Protein AF-A0A1V1PEB0-F1 (afdb_monomer)

Nearest PDB structures (foldseek):
  6r0q-assembly4_D  TM=9.823E-01  e=4.236E-10  Magnetospirillum gryphiswaldense MSR-1
  6r12-assembly2_B  TM=9.703E-01  e=3.415E-10  Magnetospirillum gryphiswaldense MSR-1
  4v32-assembly2_B  TM=9.716E-01  e=4.470E-10  Magnetospirillum gryphiswaldense MSR-1
  6r0v-assembly3_C  TM=9.267E-01  e=4.470E-10  Magnetospirillum gryphiswaldense MSR-1
  7u8f-assembly1_A  TM=9.330E-01  e=4.526E-09  Homo sapiens

InterPro domains:
  IPR034750 CULT domain [PS51788] (75-176)
  IPR034750 CULT domain [cd15777] (78-172)

Radius of gyration: 31.12 Å; Cα contacts (8 Å, |Δi|>4): 232; chains: 1; bounding box: 79×39×71 Å

Foldseek 3Di:
DDDDDDDDPPPVVVVVVVVVVVVVVVVVVVVVVVPPDDPDPPVVVVVVVVVVVVVVVVVVVVVVVVVVVVVPPQFQFKAFPVPRHGFDGPVQFDDAPRDQWDWDAAPVGDIFIWGKGQDTPQWDWDDDFDPVRDPHPQWTWTFTAGNPPRHTFFIWTDHDPGIITTGGPVRIDSPD

Organism: NCBI:txid890399

Mean predicted aligned error: 14.71 Å

Sequence (176 aa):
MSRNKDCVPGFQSILVTLFIFLIKIITMVTVVTQNSFLGLDWETLIKAFQHFQEKSFKEIKARLDRLTQKKERIDPTLYCRFCSNGITSTDNAIQINGSVEHQCTNPQGNTFDISCFSIAKGCVQTGTPTFEHTWFDGYTWRFALCARCHTHIGWFYQRDHHNFYGLIRNALTDIS

Secondary structure (DSSP, 8-state):
--------TTHHHHHHHHHHHHHHHHHHHHHHHT-TTS---HHHHHHHHHHHHHHHHHHHHHHHHHHHHHH-----EEEETTT--EEEEGGGB--BTTBSEEEEE-TTS-EEEEEEES--TTEEEEEEEE-TT-SSTT-EEEEEEETTT--EEEEEEEETTEEEEEEEGGGEES--

pLDDT: mean 83.43, std 18.59, range [39.78, 98.88]

Solvent-accessible surface area (backbone atoms only — not comparable to full-atom values): 10074 Å² total; per-residue (Å²): 136,90,85,79,90,82,78,81,93,62,66,68,63,56,53,52,51,50,47,53,50,49,48,51,50,50,54,49,52,54,56,57,75,75,48,96,77,64,97,64,60,64,66,60,54,50,51,51,50,52,51,51,52,51,52,54,48,52,54,53,49,57,50,50,54,51,55,50,57,68,68,64,65,72,70,52,47,30,12,32,60,88,74,48,44,63,27,36,39,65,86,32,53,38,67,58,98,88,32,42,65,46,80,48,67,47,98,87,68,54,72,42,53,30,39,29,22,63,53,50,84,27,47,39,77,46,82,71,74,36,59,79,87,50,90,51,89,83,27,28,34,25,45,20,19,33,63,82,78,60,48,79,35,35,31,36,34,41,41,96,97,46,61,35,32,41,30,34,52,87,42,42,30,75,67,111

Structure (mmCIF, N/CA/C/O backbone):
data_AF-A0A1V1PEB0-F1
#
_entry.id   AF-A0A1V1PEB0-F1
#
loop_
_atom_site.group_PDB
_atom_site.id
_atom_site.type_symbol
_atom_site.label_atom_id
_atom_site.label_alt_id
_atom_site.label_comp_id
_atom_site.label_asym_id
_atom_site.label_entity_id
_atom_site.label_seq_id
_atom_site.pdbx_PDB_ins_code
_atom_site.Cartn_x
_atom_site.Cartn_y
_atom_site.Cartn_z
_atom_site.occupancy
_atom_site.B_iso_or_equiv
_atom_site.auth_seq_id
_atom_site.auth_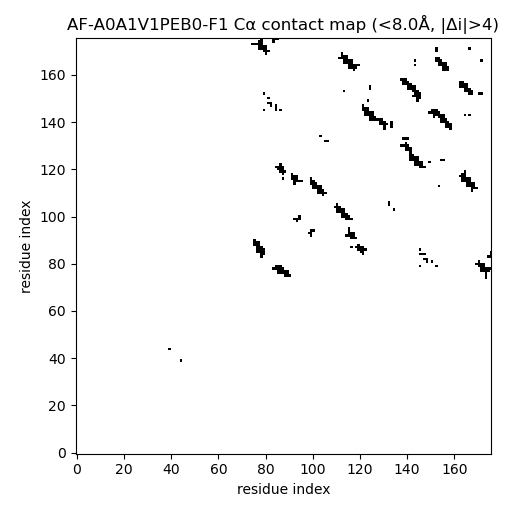comp_id
_atom_site.auth_asym_id
_atom_site.auth_atom_id
_atom_site.pdbx_PDB_model_num
ATOM 1 N N . MET A 1 1 ? 43.642 -5.043 16.914 1.00 40.22 1 MET A N 1
ATOM 2 C CA . MET A 1 1 ? 43.838 -5.779 15.647 1.00 40.22 1 MET A CA 1
ATOM 3 C C . MET A 1 1 ? 43.478 -4.835 14.510 1.00 40.22 1 MET A C 1
ATOM 5 O O . MET A 1 1 ? 42.303 -4.571 14.304 1.00 40.22 1 MET A O 1
ATOM 9 N N . SER A 1 2 ? 44.481 -4.213 13.887 1.00 46.25 2 SER A N 1
ATOM 10 C CA . SER A 1 2 ? 44.295 -3.299 12.755 1.00 46.25 2 SER A CA 1
ATOM 11 C C . SER A 1 2 ? 44.053 -4.084 11.465 1.00 46.25 2 SER A C 1
ATOM 13 O O . SER A 1 2 ? 44.610 -5.164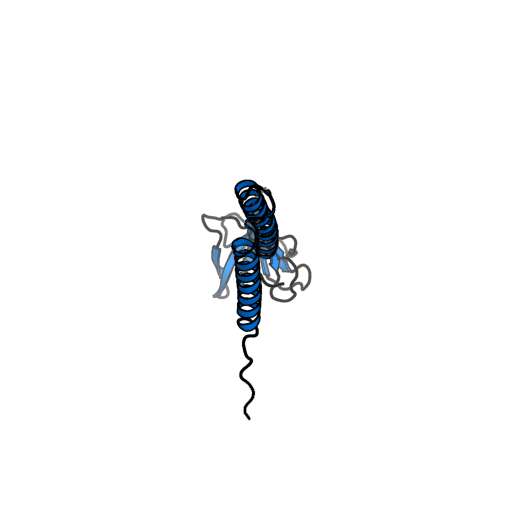 11.298 1.00 46.25 2 SER A O 1
ATOM 15 N N . ARG A 1 3 ? 43.215 -3.537 10.580 1.00 44.50 3 ARG A N 1
ATOM 16 C CA . ARG A 1 3 ? 43.093 -3.778 9.126 1.00 44.50 3 ARG A CA 1
ATOM 17 C C . ARG A 1 3 ? 41.956 -2.864 8.644 1.00 44.50 3 ARG A C 1
ATOM 19 O O . ARG A 1 3 ? 40.966 -2.754 9.347 1.00 44.50 3 ARG A O 1
ATOM 26 N N . ASN A 1 4 ? 41.973 -2.197 7.504 1.00 39.78 4 ASN A N 1
ATOM 27 C CA . ASN A 1 4 ? 43.010 -1.804 6.562 1.00 39.78 4 ASN A CA 1
ATOM 28 C C . ASN A 1 4 ? 42.391 -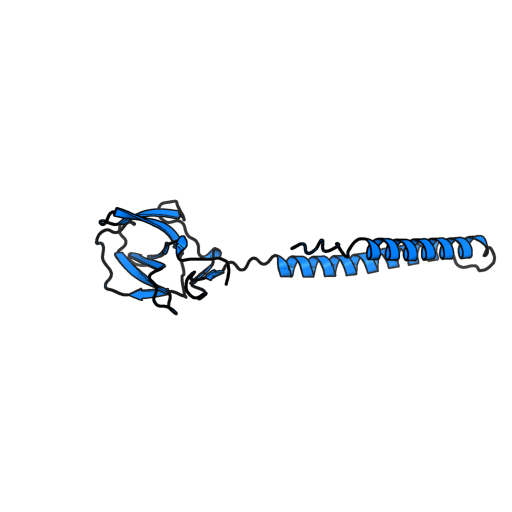0.617 5.790 1.00 39.78 4 ASN A C 1
ATOM 30 O O . ASN A 1 4 ? 41.175 -0.581 5.607 1.00 39.78 4 ASN A O 1
ATOM 34 N N . LYS A 1 5 ? 43.189 0.381 5.404 1.00 51.12 5 LYS A N 1
ATOM 35 C CA . LYS A 1 5 ? 42.731 1.493 4.558 1.00 51.12 5 LYS A CA 1
ATOM 36 C C . LYS A 1 5 ? 42.724 0.997 3.115 1.00 51.12 5 LYS A C 1
ATOM 38 O O . LYS A 1 5 ? 43.796 0.871 2.528 1.00 51.12 5 LYS A O 1
ATOM 43 N N . ASP A 1 6 ? 41.551 0.743 2.551 1.00 47.44 6 ASP A N 1
ATOM 44 C CA . ASP A 1 6 ? 41.451 0.439 1.128 1.00 47.44 6 ASP A CA 1
ATOM 45 C C . ASP A 1 6 ? 41.472 1.736 0.313 1.00 47.44 6 ASP A C 1
ATOM 47 O O . ASP A 1 6 ? 40.622 2.620 0.431 1.00 47.44 6 ASP A O 1
ATOM 51 N N . CYS A 1 7 ? 42.546 1.847 -0.468 1.00 41.34 7 CYS A N 1
ATOM 52 C CA . CYS A 1 7 ? 42.830 2.891 -1.436 1.00 41.34 7 CYS A CA 1
ATOM 53 C C . CYS A 1 7 ? 41.776 2.933 -2.545 1.00 41.34 7 CYS A C 1
ATOM 55 O O . CYS A 1 7 ? 41.420 1.911 -3.122 1.00 41.34 7 CYS A O 1
ATOM 57 N N . VAL A 1 8 ? 41.369 4.146 -2.910 1.00 44.78 8 VAL A N 1
ATOM 58 C CA . VAL A 1 8 ? 40.546 4.447 -4.085 1.00 44.78 8 VAL A CA 1
ATOM 59 C C . VAL A 1 8 ? 41.349 4.155 -5.367 1.00 44.78 8 VAL A C 1
ATOM 61 O O . VAL A 1 8 ? 42.306 4.884 -5.646 1.00 44.78 8 VAL A O 1
ATOM 64 N N . PRO A 1 9 ? 40.983 3.169 -6.211 1.00 45.94 9 PRO A N 1
ATOM 65 C CA . PRO A 1 9 ? 41.656 2.925 -7.480 1.00 45.94 9 PRO A CA 1
ATOM 66 C C . PRO A 1 9 ? 40.946 3.735 -8.573 1.00 45.94 9 PRO A C 1
ATOM 68 O O . PRO A 1 9 ? 40.248 3.193 -9.422 1.00 45.94 9 PRO A O 1
ATOM 71 N N . GLY A 1 10 ? 41.046 5.064 -8.507 1.00 49.75 10 GLY A N 1
ATOM 72 C CA . GLY A 1 10 ? 40.343 5.960 -9.442 1.00 49.75 10 GLY A CA 1
ATOM 73 C C . GLY A 1 10 ? 41.215 7.052 -10.052 1.00 49.75 10 GLY A C 1
ATOM 74 O O . GLY A 1 10 ? 40.993 7.464 -11.187 1.00 49.75 10 GLY A O 1
ATOM 75 N N . PHE A 1 11 ? 42.253 7.492 -9.340 1.00 47.03 11 PHE A N 1
ATOM 76 C CA . PHE A 1 11 ? 43.043 8.652 -9.760 1.00 47.03 11 PHE A CA 1
ATOM 77 C C . PHE A 1 11 ? 44.169 8.326 -10.752 1.00 47.03 11 PHE A C 1
ATOM 79 O O . PHE A 1 11 ? 44.508 9.167 -11.583 1.00 47.03 11 PHE A O 1
ATOM 86 N N . GLN A 1 12 ? 44.713 7.104 -10.742 1.00 49.62 12 GLN A N 1
ATOM 87 C CA . GLN A 1 12 ? 45.799 6.741 -11.665 1.00 49.62 12 GLN A CA 1
ATOM 88 C C . GLN A 1 12 ? 45.332 6.561 -13.122 1.00 49.62 12 GLN A C 1
ATOM 90 O O . GLN A 1 12 ? 46.071 6.897 -14.041 1.00 49.62 12 GLN A O 1
ATOM 95 N N . SER A 1 13 ? 44.091 6.122 -13.361 1.00 52.84 13 SER A N 1
ATOM 96 C CA . SER A 1 13 ? 43.564 5.884 -14.721 1.00 52.84 13 SER A CA 1
ATOM 97 C C . SER A 1 13 ? 43.319 7.180 -15.512 1.00 52.84 13 SER A C 1
ATOM 99 O O . SER A 1 13 ? 43.619 7.271 -16.706 1.00 52.84 13 SER A O 1
ATOM 101 N N . ILE A 1 14 ? 42.840 8.226 -14.833 1.00 54.53 14 ILE A N 1
ATOM 102 C CA . ILE A 1 14 ? 42.567 9.532 -15.451 1.00 54.53 14 ILE A CA 1
ATOM 103 C C . ILE A 1 14 ? 43.879 10.230 -15.820 1.00 54.53 14 ILE A C 1
ATOM 105 O O . ILE A 1 14 ? 44.003 10.751 -16.925 1.00 54.53 14 ILE A O 1
ATOM 109 N N . LEU A 1 15 ? 44.886 10.174 -14.942 1.00 56.19 15 LEU A N 1
ATOM 110 C CA . LEU A 1 15 ? 46.210 10.741 -15.208 1.00 56.19 15 LEU A CA 1
ATOM 111 C C . LEU A 1 15 ? 46.912 10.043 -16.379 1.00 56.19 15 LEU A C 1
ATOM 113 O O . LEU A 1 15 ? 47.489 10.722 -17.220 1.00 56.19 15 LEU A O 1
ATOM 117 N N . VAL A 1 16 ? 46.801 8.715 -16.496 1.00 58.88 16 VAL A N 1
ATOM 118 C CA . VAL A 1 16 ? 47.351 7.961 -17.638 1.00 58.88 16 VAL A CA 1
ATOM 119 C C . VAL A 1 16 ? 46.618 8.306 -18.939 1.00 58.88 16 VAL A C 1
ATOM 121 O O . VAL A 1 16 ? 47.255 8.485 -19.975 1.00 58.88 16 VAL A O 1
ATOM 124 N N . THR A 1 17 ? 45.296 8.479 -18.897 1.00 63.47 17 THR A N 1
ATOM 125 C CA . THR A 1 17 ? 44.502 8.848 -20.082 1.00 63.47 17 THR A CA 1
ATOM 126 C C . THR A 1 17 ? 44.807 10.274 -20.546 1.00 63.47 17 THR A C 1
ATOM 128 O O . THR A 1 17 ? 45.022 10.499 -21.737 1.00 63.47 17 THR A O 1
ATOM 131 N N . LEU A 1 18 ? 44.901 11.230 -19.616 1.00 63.03 18 LEU A N 1
ATOM 132 C CA . LEU A 1 18 ? 45.292 12.612 -19.905 1.00 63.03 18 LEU A CA 1
ATOM 133 C C . LEU A 1 18 ? 46.739 12.700 -20.395 1.00 63.03 18 LEU A C 1
ATOM 135 O O . LEU A 1 18 ? 47.007 13.468 -21.310 1.00 63.03 18 LEU A O 1
ATOM 139 N N . PHE A 1 19 ? 47.647 11.879 -19.860 1.00 68.81 19 PHE A N 1
ATOM 140 C CA . PHE A 1 19 ? 49.040 11.797 -20.304 1.00 68.81 19 PHE A CA 1
ATOM 141 C C . PHE A 1 19 ? 49.165 11.230 -21.723 1.00 68.81 19 PHE A C 1
ATOM 143 O O . PHE A 1 19 ? 49.868 11.801 -22.549 1.00 68.81 19 PHE A O 1
ATOM 150 N N . ILE A 1 20 ? 48.423 10.169 -22.058 1.00 65.94 20 ILE A N 1
ATOM 151 C CA . ILE A 1 20 ? 48.371 9.625 -23.425 1.00 65.94 20 ILE A CA 1
ATOM 152 C C . ILE A 1 20 ? 47.739 10.638 -24.393 1.00 65.94 20 ILE A C 1
ATOM 154 O O . ILE A 1 20 ? 48.175 10.748 -25.539 1.00 65.94 20 ILE A O 1
ATOM 158 N N . PHE A 1 21 ? 46.738 11.402 -23.949 1.00 68.38 21 PHE A N 1
ATOM 159 C CA . PHE A 1 21 ? 46.114 12.455 -24.751 1.00 68.38 21 PHE A CA 1
ATOM 160 C C . PHE A 1 21 ? 47.062 13.645 -24.972 1.00 68.38 21 PHE A C 1
ATOM 162 O O . PHE A 1 21 ? 47.188 14.114 -26.099 1.00 68.38 21 PHE A O 1
ATOM 169 N N . LEU A 1 22 ? 47.804 14.065 -23.942 1.00 66.62 22 LEU A N 1
ATOM 170 C CA . LEU A 1 22 ? 48.859 15.079 -24.034 1.00 66.62 22 LEU A CA 1
ATOM 171 C C . LEU A 1 22 ? 50.009 14.625 -24.932 1.00 66.62 22 LEU A C 1
ATOM 173 O O . LEU A 1 22 ? 50.448 15.408 -25.764 1.00 66.62 22 LEU A O 1
ATOM 177 N N . ILE A 1 23 ? 50.451 13.367 -24.834 1.00 67.44 23 ILE A N 1
ATOM 178 C CA . ILE A 1 23 ? 51.454 12.802 -25.746 1.00 67.44 23 ILE A CA 1
ATOM 179 C C . ILE A 1 23 ? 50.921 12.822 -27.173 1.00 67.44 23 ILE A C 1
ATOM 181 O O . ILE A 1 23 ? 51.618 13.306 -28.050 1.00 67.44 23 ILE A O 1
ATOM 185 N N . LYS A 1 24 ? 49.678 12.391 -27.419 1.00 66.75 24 LYS A N 1
ATOM 186 C CA . LYS A 1 24 ? 49.081 12.456 -28.761 1.00 66.75 24 LYS A CA 1
ATOM 187 C C . LYS A 1 24 ? 48.981 13.887 -29.290 1.00 66.75 24 LYS A C 1
ATOM 189 O O . LYS A 1 24 ? 49.264 14.088 -30.463 1.00 66.75 24 LYS A O 1
ATOM 194 N N . ILE A 1 25 ? 48.649 14.871 -28.451 1.00 68.56 25 ILE A N 1
ATOM 195 C CA . ILE A 1 25 ? 48.653 16.295 -28.826 1.00 68.56 25 ILE A CA 1
ATOM 196 C C . ILE A 1 25 ? 50.078 16.765 -29.138 1.00 68.56 25 ILE A C 1
ATOM 198 O O . ILE A 1 25 ? 50.290 17.384 -30.173 1.00 68.56 25 ILE A O 1
ATOM 202 N N . ILE A 1 26 ? 51.064 16.432 -28.302 1.00 66.25 26 ILE A N 1
ATOM 203 C CA . ILE A 1 26 ? 52.469 16.816 -28.495 1.00 66.25 26 ILE A CA 1
ATOM 204 C C . ILE A 1 26 ? 53.043 16.165 -29.757 1.00 66.25 26 ILE A C 1
ATOM 206 O O . ILE A 1 26 ? 53.676 16.859 -30.540 1.00 66.25 26 ILE A O 1
ATOM 210 N N . THR A 1 27 ? 52.789 14.873 -29.997 1.00 61.03 27 THR A N 1
ATOM 211 C CA . THR A 1 27 ? 53.213 14.163 -31.215 1.00 61.03 27 THR A CA 1
ATOM 212 C C . THR A 1 27 ? 52.522 14.727 -32.455 1.00 61.03 27 THR A C 1
ATOM 214 O O . THR A 1 27 ? 53.139 14.834 -33.508 1.00 61.03 27 THR A O 1
ATOM 217 N N . MET A 1 28 ? 51.257 15.140 -32.342 1.00 61.09 28 MET A N 1
ATOM 218 C CA . MET A 1 28 ? 50.560 15.810 -33.436 1.00 61.09 28 MET A CA 1
ATOM 219 C C . MET A 1 28 ? 51.193 17.180 -33.721 1.00 61.09 28 MET A C 1
ATOM 221 O O . MET A 1 28 ? 51.493 17.471 -34.872 1.00 61.09 28 MET A O 1
ATOM 225 N N . VAL A 1 29 ? 51.491 17.974 -32.685 1.00 61.19 29 VAL A N 1
ATOM 226 C CA . VAL A 1 29 ? 52.133 19.298 -32.787 1.00 61.19 29 VAL A CA 1
ATOM 227 C C . VAL A 1 29 ? 53.583 19.218 -33.290 1.00 61.19 29 VAL A C 1
ATOM 229 O O . VAL A 1 29 ? 54.013 20.101 -34.025 1.00 61.19 29 VAL A O 1
ATOM 232 N N . THR A 1 30 ? 54.347 18.170 -32.972 1.00 54.78 30 THR A N 1
ATOM 233 C CA . THR A 1 30 ? 55.706 17.995 -33.520 1.00 54.78 30 THR A CA 1
ATOM 234 C C . THR A 1 30 ? 55.707 17.517 -34.971 1.00 54.78 30 THR A C 1
ATOM 236 O O . THR A 1 30 ? 56.556 17.947 -35.747 1.00 54.78 30 THR A O 1
ATOM 239 N N . VAL A 1 31 ? 54.728 16.704 -35.381 1.00 56.28 31 VAL A N 1
ATOM 240 C CA . VAL A 1 31 ? 54.518 16.357 -36.801 1.00 56.28 31 VAL A CA 1
ATOM 241 C C . VAL A 1 31 ? 54.054 17.581 -37.609 1.00 56.28 31 VAL A C 1
ATOM 243 O O . VAL A 1 31 ? 54.424 17.727 -38.771 1.00 56.28 31 VAL A O 1
ATOM 246 N N . VAL A 1 32 ? 53.304 18.495 -36.985 1.00 54.56 32 VAL A N 1
ATOM 247 C CA . VAL A 1 32 ? 52.850 19.780 -37.550 1.00 54.56 32 VAL A CA 1
ATOM 248 C C . VAL A 1 32 ? 54.018 20.735 -37.842 1.00 54.56 32 VAL A C 1
ATOM 250 O O . VAL A 1 32 ? 54.051 21.351 -38.903 1.00 54.56 32 VAL A O 1
ATOM 253 N N . THR A 1 33 ? 54.990 20.868 -36.934 1.00 52.59 33 THR A N 1
ATOM 254 C CA . THR A 1 33 ? 56.061 21.877 -37.060 1.00 52.59 33 THR A CA 1
ATOM 255 C C . THR A 1 33 ? 57.204 21.478 -37.995 1.00 52.59 33 THR A C 1
ATOM 257 O O . THR A 1 33 ? 57.931 22.355 -38.456 1.00 52.59 33 THR A O 1
ATOM 260 N N . GLN A 1 34 ? 57.360 20.190 -38.317 1.00 56.56 34 GLN A N 1
ATOM 261 C CA . GLN A 1 34 ? 58.398 19.702 -39.238 1.00 56.56 34 GLN A CA 1
ATOM 262 C C . GLN A 1 34 ? 57.941 19.561 -40.695 1.00 56.56 34 GLN A C 1
ATOM 264 O O . GLN A 1 34 ? 58.768 19.282 -41.559 1.00 56.56 34 GLN A O 1
ATOM 269 N N . ASN A 1 35 ? 56.653 19.751 -40.990 1.00 51.34 35 ASN A N 1
ATOM 270 C CA . ASN A 1 35 ? 56.089 19.380 -42.283 1.00 51.34 35 ASN A CA 1
ATOM 271 C C . ASN A 1 35 ? 55.480 20.580 -43.019 1.00 51.34 35 ASN A C 1
ATOM 273 O O . ASN A 1 35 ? 54.294 20.613 -43.327 1.00 51.34 35 ASN A O 1
ATOM 277 N N . SER A 1 36 ? 56.322 21.540 -43.399 1.00 51.72 36 SER A N 1
ATOM 278 C CA . SER A 1 36 ? 56.030 22.477 -44.493 1.00 51.72 36 SER A CA 1
ATOM 279 C C . SER A 1 36 ? 56.102 21.806 -45.883 1.00 51.72 36 SER A C 1
ATOM 281 O O . SER A 1 36 ? 56.370 22.480 -46.874 1.00 51.72 36 SER A O 1
ATOM 283 N N . PHE A 1 37 ? 55.888 20.482 -45.985 1.00 51.97 37 PHE A N 1
ATOM 284 C CA . PHE A 1 37 ? 56.221 19.708 -47.189 1.00 51.97 37 PHE A CA 1
ATOM 285 C C . PHE A 1 37 ? 55.137 18.769 -47.744 1.00 51.97 37 PHE A C 1
ATOM 287 O O . PHE A 1 37 ? 55.350 18.165 -48.789 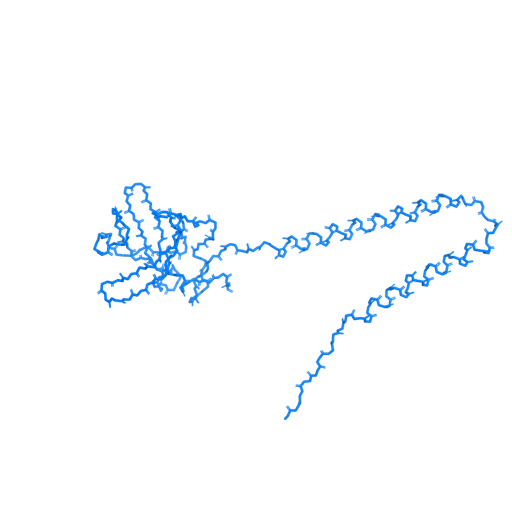1.00 51.97 37 PHE A O 1
ATOM 294 N N . LEU A 1 38 ? 53.947 18.649 -47.154 1.00 54.56 38 LEU A N 1
ATOM 295 C CA . LEU A 1 38 ? 52.879 17.847 -47.767 1.00 54.56 38 LEU A CA 1
ATOM 296 C C . LEU A 1 38 ? 51.589 18.656 -47.774 1.00 54.56 38 LEU A C 1
ATOM 298 O O . LEU A 1 38 ? 51.057 18.964 -46.715 1.00 54.56 38 LEU A O 1
ATOM 302 N N . GLY A 1 39 ? 51.128 19.021 -48.974 1.00 54.84 39 GLY A N 1
ATOM 303 C CA . GLY A 1 39 ? 49.930 19.822 -49.249 1.00 54.84 39 GLY A CA 1
ATOM 304 C C . GLY A 1 39 ? 48.621 19.150 -48.833 1.00 54.84 39 GLY A C 1
ATOM 305 O O . GLY A 1 39 ? 47.749 18.907 -49.661 1.00 54.84 39 GLY A O 1
ATOM 306 N N . LEU A 1 40 ? 48.484 18.846 -47.549 1.00 59.25 40 LEU A N 1
ATOM 307 C CA . LEU A 1 40 ? 47.222 18.546 -46.903 1.00 59.25 40 LEU A CA 1
ATOM 308 C C . LEU A 1 40 ? 46.734 19.837 -46.255 1.00 59.25 40 LEU A C 1
ATOM 310 O O . LEU A 1 40 ? 47.402 20.409 -45.395 1.00 59.25 40 LEU A O 1
ATOM 314 N N . ASP A 1 41 ? 45.578 20.301 -46.718 1.00 70.19 41 ASP A N 1
ATOM 315 C CA . ASP A 1 41 ? 44.915 21.492 -46.208 1.00 70.19 41 ASP A CA 1
ATOM 316 C C . ASP A 1 41 ? 44.689 21.375 -44.691 1.00 70.19 41 ASP A C 1
ATOM 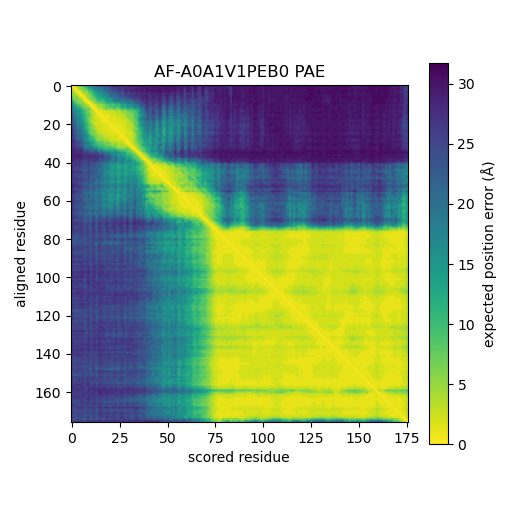318 O O . ASP A 1 41 ? 43.955 20.510 -44.199 1.00 70.19 41 ASP A O 1
ATOM 322 N N . TRP A 1 42 ? 45.355 22.257 -43.947 1.00 57.25 42 TRP A N 1
ATOM 323 C CA . TRP A 1 42 ? 45.338 22.287 -42.488 1.00 57.25 42 TRP A CA 1
ATOM 324 C C . TRP A 1 42 ? 43.932 22.512 -41.935 1.00 57.25 42 TRP A C 1
ATOM 326 O O . TRP A 1 42 ? 43.596 21.990 -40.870 1.00 57.25 42 TRP A O 1
ATOM 336 N N . GLU A 1 43 ? 43.083 23.237 -42.671 1.00 68.69 43 GLU A N 1
ATOM 337 C CA . GLU A 1 43 ? 41.685 23.406 -42.295 1.00 68.69 43 GLU A CA 1
ATOM 338 C C . GLU A 1 43 ? 40.919 22.090 -42.370 1.00 68.69 43 GLU A C 1
ATOM 340 O O . GLU A 1 43 ? 40.128 21.783 -41.478 1.00 68.69 43 GLU A O 1
ATOM 345 N N . THR A 1 44 ? 41.158 21.292 -43.409 1.00 69.38 44 THR A N 1
ATOM 346 C CA . THR A 1 44 ? 40.535 19.977 -43.575 1.00 69.38 44 THR A CA 1
ATOM 347 C C . THR A 1 44 ? 40.959 19.018 -42.459 1.00 69.38 44 THR A C 1
ATOM 349 O O . THR A 1 44 ? 40.118 18.297 -41.919 1.00 69.38 44 THR A O 1
ATOM 352 N N . LEU A 1 45 ? 42.228 19.049 -42.039 1.00 67.19 45 LEU A N 1
ATOM 353 C CA . LEU A 1 45 ? 42.718 18.235 -40.920 1.00 67.19 45 LEU A CA 1
ATOM 354 C C . LEU A 1 45 ? 42.145 18.678 -39.565 1.00 67.19 45 LEU A C 1
ATOM 356 O O . LEU A 1 45 ? 41.753 17.827 -38.763 1.00 67.19 45 LEU A O 1
ATOM 360 N N . ILE A 1 46 ? 42.027 19.988 -39.321 1.00 71.62 46 ILE A N 1
ATOM 361 C CA . ILE A 1 46 ? 41.376 20.524 -38.115 1.00 71.62 46 ILE A CA 1
ATOM 362 C C . ILE A 1 46 ? 39.889 20.150 -38.096 1.00 71.62 46 ILE A C 1
ATOM 364 O O . ILE A 1 46 ? 39.409 19.642 -37.084 1.00 71.62 46 ILE A O 1
ATOM 368 N N . LYS A 1 47 ? 39.173 20.322 -39.215 1.00 74.25 47 LYS A N 1
ATOM 369 C CA . LYS A 1 47 ? 37.749 19.964 -39.343 1.00 74.25 47 LYS A CA 1
ATOM 370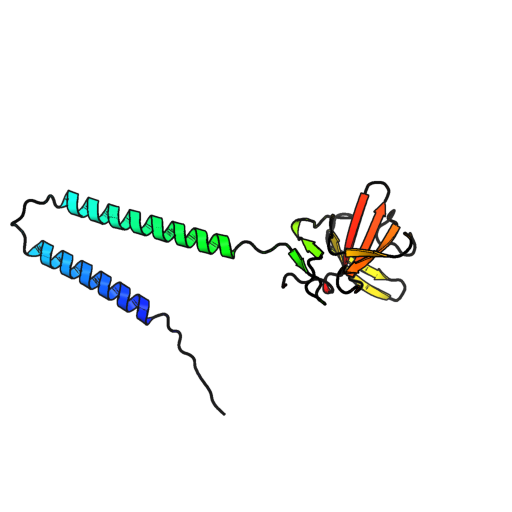 C C . LYS A 1 47 ? 37.529 18.466 -39.133 1.00 74.25 47 LYS A C 1
ATOM 372 O O . LYS A 1 47 ? 36.614 18.081 -38.410 1.00 74.25 47 LYS A O 1
ATOM 377 N N . ALA A 1 48 ? 38.385 17.612 -39.698 1.00 70.19 48 ALA A N 1
ATOM 378 C CA . ALA A 1 48 ? 38.303 16.164 -39.515 1.00 70.19 48 ALA A CA 1
ATOM 379 C C . ALA A 1 48 ? 38.558 15.749 -38.056 1.00 70.19 48 ALA A C 1
ATOM 381 O O . ALA A 1 48 ? 37.843 14.900 -37.523 1.00 70.19 48 ALA A O 1
ATOM 382 N N . PHE A 1 49 ? 39.532 16.374 -37.387 1.00 70.25 49 PHE A N 1
ATOM 383 C CA . PHE A 1 49 ? 39.815 16.114 -35.977 1.00 70.25 49 PHE A CA 1
ATOM 384 C C . PHE A 1 49 ? 38.691 16.610 -35.054 1.00 70.25 49 PHE A C 1
ATOM 386 O O . PHE A 1 49 ? 38.265 15.869 -34.169 1.00 70.25 49 PHE A O 1
ATOM 393 N N . GLN A 1 50 ? 38.158 17.814 -35.291 1.00 73.69 50 GLN A N 1
ATOM 394 C CA . GLN A 1 50 ? 37.002 18.358 -34.566 1.00 73.69 50 GLN A CA 1
ATOM 395 C C . GLN A 1 50 ? 35.765 17.470 -34.744 1.00 73.69 50 GLN A C 1
ATOM 397 O O . GLN A 1 50 ? 35.136 17.079 -33.764 1.00 73.69 50 GLN A O 1
ATOM 402 N N . HIS A 1 51 ? 35.472 17.053 -35.977 1.00 71.31 51 HIS A N 1
ATOM 403 C CA . HIS A 1 51 ? 34.358 16.157 -36.275 1.00 71.31 51 HIS A CA 1
ATOM 404 C C . HIS A 1 51 ? 34.519 14.775 -35.617 1.00 71.31 51 HIS A C 1
ATOM 406 O O . HIS A 1 51 ? 33.558 14.210 -35.092 1.00 71.31 51 HIS A O 1
ATOM 412 N N . PHE A 1 52 ? 35.740 14.228 -35.599 1.00 70.12 52 PHE A N 1
ATOM 413 C CA . PHE A 1 52 ? 36.041 12.962 -34.928 1.00 70.12 52 PHE A CA 1
ATOM 414 C C . PHE A 1 52 ? 35.876 13.061 -33.400 1.00 70.12 52 PHE A C 1
ATOM 416 O O . PHE A 1 52 ? 35.299 12.164 -32.775 1.00 70.12 52 PHE A O 1
ATOM 423 N N . GLN A 1 53 ? 36.324 14.168 -32.796 1.00 72.00 53 GLN A N 1
ATOM 424 C CA . GLN A 1 53 ? 36.121 14.471 -31.374 1.00 72.00 53 GLN A CA 1
ATOM 425 C C . GLN A 1 53 ? 34.625 14.585 -31.038 1.00 72.00 53 GLN A C 1
ATOM 427 O O . GLN A 1 53 ? 34.153 13.939 -30.107 1.00 72.00 53 GLN A O 1
ATOM 432 N N . GLU A 1 54 ? 33.848 15.326 -31.830 1.00 73.50 54 GLU A N 1
ATOM 433 C CA . GLU A 1 54 ? 32.407 15.497 -31.608 1.00 73.50 54 GLU A CA 1
ATOM 434 C C . GLU A 1 54 ? 31.623 14.192 -31.753 1.00 73.50 54 GLU A C 1
ATOM 436 O O . GLU A 1 54 ? 30.763 13.888 -30.923 1.00 73.50 54 GLU A O 1
ATOM 441 N N . LYS A 1 55 ? 31.923 13.391 -32.782 1.00 76.88 55 LYS A N 1
ATOM 442 C CA . LYS A 1 55 ? 31.236 12.118 -33.019 1.00 76.88 55 LYS A CA 1
ATOM 443 C C . LYS A 1 55 ? 31.493 11.126 -31.885 1.00 76.88 55 LYS A C 1
ATOM 445 O O . LYS A 1 55 ? 30.544 10.571 -31.330 1.00 76.88 55 LYS A O 1
ATOM 450 N N . SER A 1 56 ? 32.759 10.956 -31.500 1.00 76.06 56 SER A N 1
ATOM 451 C CA . SER A 1 56 ? 33.136 10.065 -30.395 1.00 76.06 56 SER A CA 1
ATOM 452 C C . SER A 1 56 ? 32.557 10.538 -29.058 1.00 76.06 56 SER A C 1
ATOM 454 O O . SER A 1 56 ? 32.027 9.728 -28.296 1.00 76.06 56 SER A O 1
ATOM 456 N N . PHE A 1 57 ? 32.543 11.849 -28.797 1.00 78.06 57 PHE A N 1
ATOM 457 C CA . PHE A 1 57 ? 31.938 12.408 -27.590 1.00 78.06 57 PHE A CA 1
ATOM 458 C C . PHE A 1 57 ? 30.418 12.206 -27.551 1.00 78.06 57 PHE A C 1
ATOM 460 O O . PHE A 1 57 ? 29.867 11.816 -26.520 1.00 78.06 57 PHE A O 1
ATOM 467 N N . LYS A 1 58 ? 29.727 12.408 -28.679 1.00 88.38 58 LYS A N 1
ATOM 468 C CA . LYS A 1 58 ? 28.272 12.227 -28.787 1.00 88.38 58 LYS A CA 1
ATOM 469 C C . LYS A 1 58 ? 27.861 10.772 -28.553 1.00 88.38 58 LYS A C 1
ATOM 471 O O . LYS A 1 58 ? 26.871 10.519 -27.868 1.00 88.38 58 LYS A O 1
ATOM 476 N N . GLU A 1 59 ? 28.638 9.819 -29.062 1.00 87.19 59 GLU A N 1
ATOM 477 C CA . GLU A 1 59 ? 28.414 8.385 -28.847 1.00 87.19 59 GLU A CA 1
ATOM 478 C C . GLU A 1 59 ? 28.651 7.971 -27.386 1.00 87.19 59 GLU A C 1
ATOM 480 O O . GLU A 1 59 ? 27.826 7.257 -26.805 1.00 87.19 59 GLU A O 1
ATOM 485 N N . ILE A 1 60 ? 29.730 8.461 -26.765 1.00 85.00 60 ILE A N 1
ATOM 486 C CA . ILE A 1 60 ? 30.038 8.211 -25.348 1.00 85.00 60 ILE A CA 1
ATOM 487 C C . ILE A 1 60 ? 28.951 8.807 -24.447 1.00 85.00 60 ILE A C 1
ATOM 489 O O . ILE A 1 60 ? 28.451 8.113 -23.560 1.00 85.00 60 ILE A O 1
ATOM 493 N N . LYS A 1 61 ? 28.523 10.047 -24.711 1.00 88.62 61 LYS A N 1
ATOM 494 C CA . LYS A 1 61 ? 27.448 10.714 -23.966 1.00 88.62 61 LYS A CA 1
ATOM 495 C C . LYS A 1 61 ? 26.131 9.945 -24.070 1.00 88.62 61 LYS A C 1
ATOM 497 O O . LYS A 1 61 ? 25.550 9.596 -23.052 1.00 88.62 61 LYS A O 1
ATOM 502 N N . ALA A 1 62 ? 25.721 9.554 -25.278 1.00 90.31 62 ALA A N 1
ATOM 503 C CA . ALA A 1 62 ? 24.497 8.777 -25.481 1.00 90.31 62 ALA A CA 1
ATOM 504 C C . ALA A 1 62 ? 24.540 7.384 -24.824 1.00 90.31 62 ALA A C 1
ATOM 506 O O . ALA A 1 62 ? 23.499 6.793 -24.524 1.00 90.31 62 ALA A O 1
ATOM 507 N N . ARG A 1 63 ? 25.730 6.798 -24.648 1.00 86.50 63 ARG A N 1
ATOM 508 C CA . ARG A 1 63 ? 25.894 5.544 -23.902 1.00 86.50 63 ARG A CA 1
ATOM 509 C C . ARG A 1 63 ? 25.805 5.780 -22.397 1.00 86.50 63 ARG A C 1
ATOM 511 O O . ARG A 1 63 ? 25.168 4.980 -21.718 1.00 86.50 63 ARG A O 1
ATOM 518 N N . LEU A 1 64 ? 26.394 6.866 -21.901 1.00 86.44 64 LEU A N 1
ATOM 519 C CA . LEU A 1 64 ? 26.304 7.262 -20.500 1.00 86.44 64 LEU A CA 1
ATOM 520 C C . LEU A 1 64 ? 24.850 7.559 -20.104 1.00 86.44 64 LEU A C 1
ATOM 522 O O . LEU A 1 64 ? 24.371 6.952 -19.154 1.00 86.44 64 LEU A O 1
ATOM 526 N N . ASP A 1 65 ? 24.133 8.355 -20.904 1.00 86.88 65 ASP A N 1
ATOM 527 C CA . ASP A 1 65 ? 22.721 8.710 -20.689 1.00 86.88 65 ASP A CA 1
ATOM 528 C C . ASP A 1 65 ? 21.809 7.470 -20.636 1.00 86.88 65 ASP A C 1
ATOM 530 O O . ASP A 1 65 ? 20.875 7.386 -19.841 1.00 86.88 65 ASP A O 1
ATOM 534 N N . ARG A 1 66 ? 22.098 6.451 -21.457 1.00 83.19 66 ARG A N 1
ATOM 535 C CA . ARG A 1 66 ? 21.365 5.174 -21.434 1.00 83.19 66 ARG A CA 1
ATOM 536 C C . ARG A 1 66 ? 21.647 4.350 -20.180 1.00 83.19 66 ARG A C 1
ATOM 538 O O . ARG A 1 66 ? 20.749 3.671 -19.683 1.00 83.19 66 ARG A O 1
ATOM 545 N N . LEU A 1 67 ? 22.883 4.369 -19.684 1.00 80.75 67 LEU A N 1
ATOM 546 C CA . LEU A 1 67 ? 23.264 3.644 -18.470 1.00 80.75 67 LEU A CA 1
ATOM 547 C C . LEU A 1 67 ? 22.712 4.322 -17.212 1.00 80.75 67 LEU A C 1
ATOM 549 O O . LEU A 1 67 ? 22.289 3.619 -16.295 1.00 80.75 67 LEU A O 1
ATOM 553 N N . THR A 1 68 ? 22.656 5.655 -17.184 1.00 75.88 68 THR A N 1
ATOM 554 C CA . THR A 1 68 ? 22.029 6.415 -16.096 1.00 75.88 68 THR A CA 1
ATOM 555 C C . THR A 1 68 ? 20.510 6.253 -16.106 1.00 75.88 68 THR A C 1
ATOM 557 O O . THR A 1 68 ? 19.962 5.835 -15.090 1.00 75.88 68 THR A O 1
ATOM 560 N N . GLN A 1 69 ? 19.834 6.395 -17.255 1.00 72.88 69 GLN A N 1
ATOM 561 C CA . GLN A 1 69 ? 18.382 6.148 -17.350 1.00 72.88 69 GLN A CA 1
ATOM 562 C C . GLN A 1 69 ? 17.974 4.729 -16.941 1.00 72.88 69 GLN A C 1
ATOM 564 O O . GLN A 1 69 ? 16.910 4.526 -16.359 1.00 72.88 69 GLN A O 1
ATOM 569 N N . LYS A 1 70 ? 18.796 3.718 -17.251 1.00 60.25 70 LYS A N 1
ATOM 570 C CA . LYS A 1 70 ? 18.516 2.329 -16.859 1.00 60.25 70 LYS A CA 1
ATOM 571 C C . LYS A 1 70 ? 18.638 2.114 -15.346 1.00 60.25 70 LYS A C 1
ATOM 573 O O . LYS A 1 70 ? 17.956 1.246 -14.814 1.00 60.25 70 LYS A O 1
ATOM 578 N N . LYS A 1 71 ? 19.493 2.886 -14.671 1.00 55.88 71 LYS A N 1
ATOM 579 C CA . LYS A 1 71 ? 19.700 2.829 -13.218 1.00 55.88 71 LYS A CA 1
ATOM 580 C C . LYS A 1 71 ? 18.667 3.659 -12.439 1.00 55.88 71 LYS A C 1
ATOM 582 O O . LYS A 1 71 ? 18.413 3.353 -11.284 1.00 55.88 71 LYS A O 1
ATOM 587 N N . GLU A 1 72 ? 18.068 4.671 -13.067 1.00 61.06 72 GLU A N 1
ATOM 588 C CA . GLU A 1 72 ? 17.121 5.612 -12.441 1.00 61.06 72 GLU A CA 1
ATOM 589 C C . GLU A 1 72 ? 15.650 5.186 -12.464 1.00 61.06 72 GLU A C 1
ATOM 591 O O . GLU A 1 72 ? 14.815 5.879 -11.886 1.00 61.06 72 GLU A O 1
ATOM 596 N N . ARG A 1 73 ? 15.289 4.058 -13.090 1.00 61.22 73 ARG A N 1
ATOM 597 C CA . ARG A 1 73 ? 13.936 3.513 -12.908 1.00 61.22 73 ARG A CA 1
ATOM 598 C C . ARG A 1 73 ? 13.836 2.949 -11.495 1.00 61.22 73 ARG A C 1
ATOM 600 O O . ARG A 1 73 ? 14.128 1.777 -11.282 1.00 61.22 73 ARG A O 1
ATOM 607 N N . ILE A 1 74 ? 13.468 3.812 -10.551 1.00 70.69 74 ILE A N 1
ATOM 608 C CA . ILE A 1 74 ? 13.019 3.418 -9.219 1.00 70.69 74 ILE A CA 1
ATOM 609 C C . ILE A 1 74 ? 11.891 2.421 -9.456 1.00 70.69 74 ILE A C 1
ATOM 611 O O . ILE A 1 74 ? 10.903 2.762 -10.107 1.00 70.69 74 ILE A O 1
ATOM 615 N N . ASP A 1 75 ? 12.086 1.177 -9.028 1.00 81.00 75 ASP A N 1
ATOM 616 C CA . ASP A 1 75 ? 11.013 0.196 -9.032 1.00 81.00 75 ASP A CA 1
ATOM 617 C C . ASP A 1 75 ? 9.915 0.740 -8.113 1.00 81.00 75 ASP A C 1
ATOM 619 O O . ASP A 1 75 ? 10.153 0.877 -6.913 1.00 81.00 75 ASP A O 1
ATOM 623 N N . PRO A 1 76 ? 8.735 1.103 -8.642 1.00 91.00 76 PRO A N 1
ATOM 624 C CA . PRO A 1 76 ? 7.696 1.686 -7.814 1.00 91.00 76 PRO A CA 1
ATOM 625 C C . PRO A 1 76 ? 7.026 0.615 -6.943 1.00 91.00 76 PRO A C 1
ATOM 627 O O . PRO A 1 76 ? 6.091 0.923 -6.210 1.00 91.00 76 PRO A O 1
ATOM 630 N N . THR A 1 77 ? 7.424 -0.657 -7.056 1.00 96.50 77 THR A N 1
ATOM 631 C CA . THR A 1 77 ? 6.828 -1.773 -6.327 1.00 96.50 77 THR A CA 1
ATOM 632 C C . THR A 1 77 ? 7.124 -1.682 -4.834 1.00 96.50 77 THR A C 1
ATOM 634 O O . THR A 1 77 ? 8.265 -1.573 -4.399 1.00 96.50 77 THR A O 1
ATOM 637 N N . LEU A 1 78 ? 6.067 -1.810 -4.037 1.00 98.12 78 LEU A N 1
ATOM 638 C CA . LEU A 1 78 ? 6.147 -2.029 -2.603 1.00 98.12 78 LEU A CA 1
ATOM 639 C C . LEU A 1 78 ? 5.989 -3.519 -2.315 1.00 98.12 78 LEU A C 1
ATOM 641 O O . LEU A 1 78 ? 5.029 -4.164 -2.750 1.00 98.12 78 LEU A O 1
ATOM 645 N N . TYR A 1 79 ? 6.920 -4.051 -1.541 1.00 98.44 79 TYR A N 1
ATOM 646 C CA . TYR A 1 79 ? 7.025 -5.449 -1.166 1.00 98.44 79 TYR A CA 1
ATOM 647 C C . TYR A 1 79 ? 6.583 -5.667 0.279 1.00 98.44 79 TYR A C 1
ATOM 649 O O . TYR A 1 79 ? 6.662 -4.784 1.131 1.00 98.44 79 TYR A O 1
ATOM 657 N N . CYS A 1 80 ? 6.134 -6.881 0.578 1.00 98.69 80 CYS A N 1
ATOM 658 C CA . CYS A 1 80 ? 5.884 -7.326 1.937 1.00 98.69 80 CYS A CA 1
ATOM 659 C C . CYS A 1 80 ? 7.209 -7.381 2.697 1.00 98.69 80 CYS A C 1
ATOM 661 O O . CYS A 1 80 ? 8.082 -8.174 2.347 1.00 98.69 80 CYS A O 1
ATOM 663 N N . ARG A 1 81 ? 7.325 -6.627 3.792 1.00 98.44 81 ARG A N 1
ATOM 664 C CA . ARG A 1 81 ? 8.541 -6.580 4.619 1.00 98.44 81 ARG A CA 1
ATOM 665 C C . ARG A 1 81 ? 8.965 -7.942 5.179 1.00 98.44 81 ARG A C 1
ATOM 667 O O . ARG A 1 81 ? 10.129 -8.140 5.502 1.00 98.44 81 ARG A O 1
ATOM 674 N N . PHE A 1 82 ? 8.029 -8.878 5.304 1.00 98.31 82 PHE A N 1
ATOM 675 C CA . PHE A 1 82 ? 8.270 -10.176 5.932 1.00 98.31 82 PHE A CA 1
ATOM 676 C C . PHE A 1 82 ? 8.732 -11.267 4.957 1.00 98.31 82 PHE A C 1
ATOM 678 O O . PHE A 1 82 ? 9.309 -12.257 5.395 1.00 98.31 82 PHE A O 1
ATOM 685 N N . CYS A 1 83 ? 8.447 -11.141 3.654 1.00 98.38 83 CYS A N 1
ATOM 686 C CA . CYS A 1 83 ? 8.715 -12.217 2.682 1.00 98.38 83 CYS A CA 1
ATOM 687 C C . CYS A 1 83 ? 9.044 -11.747 1.257 1.00 98.38 83 CYS A C 1
ATOM 689 O O . CYS A 1 83 ? 9.076 -12.567 0.330 1.00 98.38 83 CYS A O 1
ATOM 691 N N . SER A 1 84 ? 9.194 -10.436 1.062 1.00 97.75 84 SER A N 1
ATOM 692 C CA . SER A 1 84 ? 9.528 -9.806 -0.217 1.00 97.75 84 SER A CA 1
ATOM 693 C C . SER A 1 84 ? 8.552 -10.110 -1.360 1.00 97.75 84 SER A C 1
ATOM 695 O O . SER A 1 84 ? 8.897 -10.061 -2.538 1.00 97.75 84 SER A O 1
ATOM 697 N N . ASN A 1 85 ? 7.304 -10.467 -1.049 1.00 98.31 85 ASN A N 1
ATOM 698 C CA . ASN A 1 85 ? 6.266 -10.592 -2.070 1.00 98.31 85 ASN A CA 1
ATOM 699 C C . ASN A 1 85 ? 5.841 -9.201 -2.547 1.00 98.31 85 ASN A C 1
ATOM 701 O O . ASN A 1 85 ? 5.511 -8.373 -1.705 1.00 98.31 85 ASN A O 1
ATOM 705 N N . GLY A 1 86 ? 5.797 -8.951 -3.858 1.00 98.25 86 GLY A N 1
ATOM 706 C CA . GLY A 1 86 ? 5.279 -7.688 -4.393 1.00 98.25 86 GLY A CA 1
ATOM 707 C C . GLY A 1 86 ? 3.806 -7.508 -4.019 1.00 98.25 86 GLY A C 1
ATOM 708 O O . GLY A 1 86 ? 2.986 -8.373 -4.325 1.00 98.25 86 GLY A O 1
ATOM 709 N N . ILE A 1 87 ? 3.477 -6.416 -3.328 1.00 98.69 87 ILE A N 1
ATOM 710 C CA . ILE A 1 87 ? 2.136 -6.126 -2.801 1.00 98.69 87 ILE A CA 1
ATOM 711 C C . ILE A 1 87 ? 1.388 -5.155 -3.707 1.00 98.69 87 ILE A C 1
ATOM 713 O O . ILE A 1 87 ? 0.290 -5.459 -4.182 1.00 98.69 87 ILE A O 1
ATOM 717 N N . THR A 1 88 ? 1.982 -3.991 -3.940 1.00 98.62 88 THR A N 1
ATOM 718 C CA . THR A 1 88 ? 1.403 -2.897 -4.724 1.00 98.62 88 THR A CA 1
ATOM 719 C C . THR A 1 88 ? 2.520 -2.072 -5.364 1.00 98.62 88 THR A C 1
ATOM 721 O O . THR A 1 88 ? 3.677 -2.472 -5.331 1.00 98.62 88 THR A O 1
ATOM 724 N N . SER A 1 89 ? 2.176 -0.942 -5.968 1.00 97.44 89 SER A N 1
ATOM 725 C CA . SER A 1 89 ? 3.089 0.055 -6.502 1.00 97.44 89 SER A CA 1
ATOM 726 C C . SER A 1 89 ? 2.718 1.421 -5.927 1.00 97.44 89 SER A C 1
ATOM 728 O O . SER A 1 89 ? 1.537 1.684 -5.690 1.00 97.44 89 SER A O 1
ATOM 730 N N . THR A 1 90 ? 3.704 2.294 -5.731 1.00 96.31 90 THR A N 1
ATOM 731 C CA . THR A 1 90 ? 3.500 3.700 -5.361 1.00 96.31 90 THR A CA 1
ATOM 732 C C . THR A 1 90 ? 2.581 4.430 -6.338 1.00 96.31 90 THR A C 1
ATOM 734 O O . THR A 1 90 ? 1.846 5.318 -5.920 1.00 96.31 90 THR A O 1
ATOM 737 N N . ASP A 1 91 ? 2.535 4.006 -7.604 1.00 96.75 91 ASP A N 1
ATOM 738 C CA . ASP A 1 91 ? 1.654 4.579 -8.630 1.00 96.75 91 ASP A CA 1
ATOM 739 C C . ASP A 1 91 ? 0.168 4.283 -8.369 1.00 96.75 91 ASP A C 1
ATOM 741 O O . ASP A 1 91 ? -0.709 4.965 -8.893 1.00 96.75 91 ASP A O 1
ATOM 745 N N . ASN A 1 92 ? -0.136 3.277 -7.542 1.00 98.38 92 ASN A N 1
ATOM 746 C CA . ASN A 1 92 ? -1.505 2.949 -7.150 1.00 98.38 92 ASN A CA 1
ATOM 747 C C . ASN A 1 92 ? -1.969 3.720 -5.907 1.00 98.38 92 ASN A C 1
ATOM 749 O O . ASN A 1 92 ? -3.097 3.487 -5.463 1.00 98.38 92 ASN A O 1
ATOM 753 N N . ALA A 1 93 ? -1.127 4.573 -5.313 1.00 98.31 93 ALA A N 1
ATOM 754 C CA . ALA A 1 93 ? -1.496 5.370 -4.151 1.00 98.31 93 ALA A CA 1
ATOM 755 C C . ALA A 1 93 ? -2.658 6.315 -4.492 1.00 98.31 93 ALA A C 1
ATOM 757 O O . ALA A 1 93 ? -2.657 6.973 -5.532 1.00 98.31 93 ALA A O 1
ATOM 758 N N . ILE A 1 94 ? -3.661 6.384 -3.618 1.00 98.56 94 ILE A N 1
ATOM 759 C CA . ILE A 1 94 ? -4.852 7.218 -3.815 1.00 98.56 94 ILE A CA 1
ATOM 760 C C . ILE A 1 94 ? -5.187 7.998 -2.555 1.00 98.56 94 ILE A C 1
ATOM 762 O O . ILE A 1 94 ? -4.883 7.566 -1.446 1.00 98.56 94 ILE A O 1
ATOM 766 N N . GLN A 1 95 ? -5.852 9.137 -2.730 1.00 98.44 95 GLN A N 1
ATOM 767 C CA . GLN A 1 95 ? -6.376 9.902 -1.608 1.00 98.44 95 GLN A CA 1
ATOM 768 C C . GLN A 1 95 ? -7.755 9.388 -1.203 1.00 98.44 95 GLN A C 1
ATOM 770 O O . GLN A 1 95 ? -8.660 9.306 -2.033 1.00 98.44 95 GLN A O 1
ATOM 775 N N . ILE A 1 96 ? -7.930 9.117 0.085 1.00 97.94 96 ILE A N 1
ATOM 776 C CA . ILE A 1 96 ? -9.222 8.872 0.719 1.00 97.94 96 ILE A CA 1
ATOM 777 C C . ILE A 1 96 ? -9.424 9.979 1.752 1.00 97.94 96 ILE A C 1
ATOM 779 O O . ILE A 1 96 ? -8.526 10.288 2.526 1.00 97.94 96 ILE A O 1
ATOM 783 N N . ASN A 1 97 ? -10.582 10.642 1.736 1.00 96.31 97 ASN A N 1
ATOM 784 C CA . ASN A 1 97 ? -10.868 11.779 2.624 1.00 96.31 97 ASN A CA 1
ATOM 785 C C . ASN A 1 97 ? -9.768 12.870 2.606 1.00 96.31 97 ASN A C 1
ATOM 787 O O . ASN A 1 97 ? -9.452 13.463 3.633 1.00 96.31 97 ASN A O 1
ATOM 791 N N . GLY A 1 98 ? -9.174 13.122 1.432 1.00 97.44 98 GLY A N 1
ATOM 792 C CA . GLY A 1 98 ? -8.174 14.176 1.218 1.00 97.44 98 GLY A CA 1
ATOM 793 C C . GLY A 1 98 ? -6.724 13.811 1.556 1.00 97.44 98 GLY A C 1
ATOM 794 O O . GLY A 1 98 ? -5.856 14.669 1.420 1.00 97.44 98 GLY A O 1
ATOM 795 N N . SER A 1 99 ? -6.428 12.569 1.960 1.00 97.88 99 SER A N 1
ATOM 796 C CA . SER A 1 99 ? -5.057 12.126 2.253 1.00 97.88 99 SER A CA 1
ATOM 797 C C . SER A 1 99 ? -4.771 10.734 1.696 1.00 97.88 99 SER A C 1
ATOM 799 O O . SER A 1 99 ? -5.661 9.898 1.596 1.00 97.88 99 SER A O 1
ATOM 801 N N . VAL A 1 100 ? -3.518 10.480 1.318 1.00 98.12 100 VAL A N 1
ATOM 802 C CA . VAL A 1 100 ? -3.031 9.113 1.051 1.00 98.12 100 VAL A CA 1
ATOM 803 C C . VAL A 1 100 ? -2.735 8.393 2.365 1.00 98.12 100 VAL A C 1
ATOM 805 O O . VAL A 1 100 ? -2.872 7.175 2.456 1.00 98.12 100 VAL A O 1
ATOM 808 N N . GLU A 1 101 ? -2.313 9.148 3.377 1.00 98.44 101 GLU A N 1
ATOM 809 C CA . GLU A 1 101 ? -1.792 8.633 4.634 1.00 98.44 101 GLU A CA 1
ATOM 810 C C . GLU A 1 101 ? -2.727 8.951 5.797 1.00 98.44 101 GLU A C 1
ATOM 812 O O . GLU A 1 101 ? -3.209 10.077 5.937 1.00 98.44 101 GLU A O 1
ATOM 817 N N . HIS A 1 102 ? -2.952 7.962 6.654 1.00 98.62 102 HIS A N 1
ATOM 818 C CA . HIS A 1 102 ? -3.815 8.071 7.820 1.00 98.62 102 HIS A CA 1
ATOM 819 C C . HIS A 1 102 ? -3.137 7.433 9.022 1.00 98.62 102 HIS A C 1
ATOM 821 O O . HIS A 1 102 ? -2.504 6.386 8.904 1.00 98.62 102 HIS A O 1
ATOM 827 N N . GLN A 1 103 ? -3.307 8.043 10.188 1.00 98.44 103 GLN A N 1
ATOM 828 C CA . GLN A 1 103 ? -2.997 7.404 11.454 1.00 98.44 103 GLN A CA 1
ATOM 829 C C . GLN A 1 103 ? -4.311 6.963 12.089 1.00 98.44 103 GLN A C 1
ATOM 831 O O . GLN A 1 103 ? -5.198 7.786 12.315 1.00 98.44 103 GLN A O 1
ATOM 836 N N . CYS A 1 104 ? -4.452 5.667 12.346 1.00 98.00 104 CYS A N 1
ATOM 837 C CA . CYS A 1 104 ? -5.700 5.101 12.834 1.00 98.00 104 CYS A CA 1
ATOM 838 C C . CYS A 1 104 ? -5.465 4.233 14.067 1.00 98.00 104 CYS A C 1
ATOM 840 O O . CYS A 1 104 ? -4.562 3.399 14.081 1.00 98.00 104 CYS A O 1
ATOM 842 N N . THR A 1 105 ? -6.297 4.406 15.092 1.00 98.12 105 THR A N 1
ATOM 843 C CA . THR A 1 105 ? -6.215 3.639 16.339 1.00 98.12 105 THR A CA 1
ATOM 844 C C . THR A 1 105 ? -7.376 2.660 16.410 1.00 98.12 105 THR A C 1
ATOM 846 O O . THR A 1 105 ? -8.533 3.029 16.199 1.00 98.12 105 THR A O 1
ATOM 849 N N . ASN A 1 106 ? -7.076 1.389 16.664 1.00 96.19 106 ASN A N 1
ATOM 850 C CA . ASN A 1 106 ? -8.102 0.371 16.842 1.00 96.19 106 ASN A CA 1
ATOM 851 C C . ASN A 1 106 ? -8.723 0.452 18.260 1.00 96.19 106 ASN A C 1
ATOM 853 O O . ASN A 1 106 ? -8.167 1.110 19.141 1.00 96.19 106 ASN A O 1
ATOM 857 N N . PRO A 1 107 ? -9.849 -0.232 18.527 1.00 96.81 107 PRO A N 1
ATOM 858 C CA . PRO A 1 107 ? -10.503 -0.212 19.843 1.00 96.81 107 PRO A CA 1
ATOM 859 C C . PRO A 1 107 ? -9.632 -0.716 20.998 1.00 96.81 107 PRO A C 1
ATOM 861 O O . PRO A 1 107 ? -9.890 -0.393 22.152 1.00 96.81 107 PRO A O 1
ATOM 864 N N . GLN A 1 108 ? -8.604 -1.516 20.701 1.00 96.69 108 GLN A N 1
ATOM 865 C CA . GLN A 1 108 ? -7.643 -2.017 21.683 1.00 96.69 108 GLN A CA 1
ATOM 866 C C . GLN A 1 108 ? -6.512 -1.014 21.978 1.00 96.69 108 GLN A C 1
ATOM 868 O O . GLN A 1 108 ? -5.631 -1.317 22.777 1.00 96.69 108 GLN A O 1
ATOM 873 N N . GLY A 1 109 ? -6.518 0.167 21.351 1.00 97.38 109 GLY A N 1
ATOM 874 C CA . GLY A 1 109 ? -5.519 1.217 21.559 1.00 97.38 109 GLY A CA 1
ATOM 875 C C . GLY A 1 109 ? -4.264 1.093 20.690 1.00 97.38 109 GLY A C 1
ATOM 876 O O . GLY A 1 109 ? -3.330 1.871 20.867 1.00 97.38 109 GLY A O 1
ATOM 877 N N . ASN A 1 110 ? -4.220 0.157 19.737 1.00 97.50 110 ASN A N 1
ATOM 878 C CA . ASN A 1 110 ? -3.096 0.030 18.808 1.00 97.50 110 ASN A CA 1
ATOM 879 C C . ASN A 1 110 ? -3.234 1.041 17.670 1.00 97.50 110 ASN A C 1
ATOM 881 O O . ASN A 1 110 ? -4.243 1.039 16.961 1.00 97.50 110 ASN A O 1
ATOM 885 N N . THR A 1 111 ? -2.203 1.858 17.468 1.00 98.12 111 THR A N 1
ATOM 886 C CA . THR A 1 111 ? -2.146 2.860 16.399 1.00 98.12 111 THR A CA 1
ATOM 887 C C . THR A 1 111 ? -1.359 2.340 15.200 1.00 98.12 111 THR A C 1
ATOM 889 O O . THR A 1 111 ? -0.271 1.785 15.353 1.00 98.12 111 THR A O 1
ATOM 892 N N . PHE A 1 112 ? -1.901 2.546 14.003 1.00 98.38 112 PHE A N 1
ATOM 893 C CA . PHE A 1 112 ? -1.321 2.135 12.732 1.00 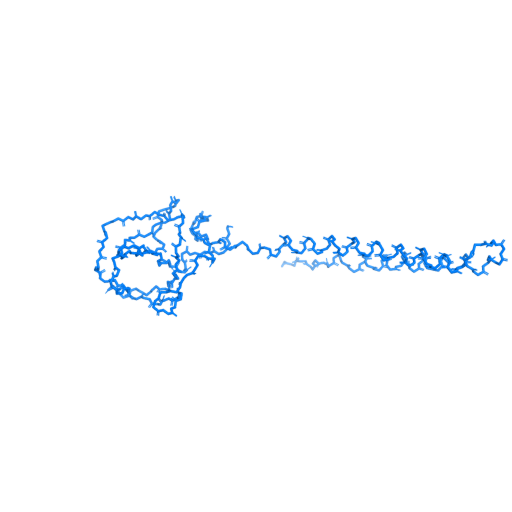98.38 112 PHE A CA 1
ATOM 894 C C . PHE A 1 112 ? -1.167 3.338 11.811 1.00 98.38 112 PHE A C 1
ATOM 896 O O . PHE A 1 112 ? -2.118 4.093 11.615 1.00 98.38 112 PHE A O 1
ATOM 903 N N . ASP A 1 113 ? 0.004 3.459 11.192 1.00 98.62 113 ASP A N 1
ATOM 904 C CA . ASP A 1 113 ? 0.188 4.343 10.048 1.00 98.62 113 ASP A CA 1
ATOM 905 C C . ASP A 1 113 ? -0.169 3.589 8.764 1.00 98.62 113 ASP A C 1
ATOM 907 O O . ASP A 1 113 ? 0.408 2.539 8.453 1.00 98.62 113 ASP A O 1
ATOM 911 N N . ILE A 1 114 ? -1.135 4.127 8.032 1.00 98.50 114 ILE A N 1
ATOM 912 C CA . ILE A 1 114 ? -1.800 3.480 6.907 1.00 98.50 114 ILE A CA 1
ATOM 913 C C . ILE A 1 114 ? -1.616 4.326 5.656 1.00 98.50 114 ILE A C 1
ATOM 915 O O . ILE A 1 114 ? -1.828 5.534 5.693 1.00 98.50 114 ILE A O 1
ATOM 919 N N . SER A 1 115 ? -1.291 3.680 4.539 1.00 98.69 115 SER A N 1
ATOM 920 C CA . SER A 1 115 ? -1.311 4.289 3.207 1.00 98.69 115 SER A CA 1
ATOM 921 C C . SER A 1 115 ? -2.391 3.639 2.338 1.00 98.69 115 SER A C 1
ATOM 923 O O . SER A 1 115 ? -2.560 2.415 2.361 1.00 98.69 115 SER A O 1
ATOM 925 N N . CYS A 1 116 ? -3.126 4.455 1.582 1.00 98.81 116 CYS A N 1
ATOM 926 C CA . CYS A 1 116 ? -4.251 4.018 0.760 1.00 98.81 116 CYS A CA 1
ATOM 927 C C . CYS A 1 116 ? -3.837 3.729 -0.689 1.00 98.81 116 CYS A C 1
ATOM 929 O O . CYS A 1 116 ? -3.207 4.559 -1.343 1.00 98.81 116 CYS A O 1
ATOM 931 N N . PHE A 1 117 ? -4.251 2.573 -1.213 1.00 98.81 117 PHE A N 1
ATOM 932 C CA . PHE A 1 117 ? -3.952 2.132 -2.577 1.00 98.81 117 PHE A CA 1
ATOM 933 C C . PHE A 1 117 ? -5.203 1.625 -3.293 1.00 98.81 117 PHE A C 1
ATOM 935 O O . PHE A 1 117 ? -5.985 0.860 -2.731 1.00 98.81 117 PHE A O 1
ATOM 942 N N . SER A 1 118 ? -5.356 1.987 -4.564 1.00 98.56 118 SER A N 1
ATOM 943 C CA . SER A 1 118 ? -6.439 1.490 -5.427 1.00 98.56 118 SER A CA 1
ATOM 944 C C . SER A 1 118 ? -6.302 0.000 -5.750 1.00 98.56 118 SER A C 1
ATOM 946 O O . SER A 1 118 ? -7.293 -0.715 -5.870 1.00 98.56 118 SER A O 1
ATOM 948 N N . ILE A 1 119 ? -5.067 -0.489 -5.882 1.00 98.38 119 ILE A N 1
ATOM 949 C CA . ILE A 1 119 ? -4.757 -1.862 -6.285 1.00 98.38 119 ILE A CA 1
ATOM 950 C C . ILE A 1 119 ? -3.679 -2.425 -5.358 1.00 98.38 119 ILE A C 1
ATOM 952 O O . ILE A 1 119 ? -2.658 -1.784 -5.144 1.00 98.38 119 ILE A O 1
ATOM 956 N N . ALA A 1 120 ? -3.855 -3.652 -4.864 1.00 98.50 120 ALA A N 1
ATOM 957 C CA . ALA A 1 120 ? -2.824 -4.405 -4.144 1.00 98.50 120 ALA A CA 1
ATOM 958 C C . ALA A 1 120 ? -2.904 -5.901 -4.496 1.00 98.50 120 ALA A C 1
ATOM 960 O O . ALA A 1 120 ? -3.483 -6.707 -3.772 1.00 98.50 120 ALA A O 1
ATOM 961 N N . LYS A 1 121 ? -2.358 -6.279 -5.661 1.00 97.88 121 LYS A N 1
ATOM 962 C CA . LYS A 1 121 ? -2.474 -7.644 -6.215 1.00 97.88 121 LYS A CA 1
ATOM 963 C C . LYS A 1 121 ? -1.769 -8.711 -5.372 1.00 97.88 121 LYS A C 1
ATOM 965 O O . LYS A 1 121 ? -2.109 -9.882 -5.484 1.00 97.88 121 LYS A O 1
ATOM 970 N N . GLY A 1 122 ? -0.800 -8.321 -4.544 1.00 98.50 122 GLY A N 1
ATOM 971 C CA . GLY A 1 122 ? -0.121 -9.237 -3.627 1.00 98.50 122 GLY A CA 1
ATOM 972 C C . GLY A 1 122 ? -0.864 -9.487 -2.317 1.00 98.50 122 GLY A C 1
ATOM 973 O O . GLY A 1 122 ? -0.297 -10.136 -1.436 1.00 98.50 122 GLY A O 1
ATOM 974 N N . CYS A 1 123 ? -2.091 -8.979 -2.172 1.00 98.62 123 CYS A N 1
ATOM 975 C CA . CYS A 1 123 ? -2.949 -9.221 -1.019 1.00 98.62 123 CYS A CA 1
ATOM 976 C C . CYS A 1 123 ? -4.003 -10.300 -1.302 1.00 98.62 123 CYS A C 1
ATOM 978 O O . CYS A 1 123 ? -4.529 -10.403 -2.408 1.00 98.62 123 CYS A O 1
ATOM 980 N N . VAL A 1 124 ? -4.386 -11.033 -0.258 1.00 98.50 124 VAL A N 1
ATOM 981 C CA . VAL A 1 124 ? -5.621 -11.827 -0.197 1.00 98.50 124 VAL A CA 1
ATOM 982 C C . VAL A 1 124 ? -6.532 -11.255 0.884 1.00 98.50 124 VAL A C 1
ATOM 984 O O . VAL A 1 124 ? -6.064 -10.812 1.933 1.00 98.50 124 VAL A O 1
ATOM 987 N N . GLN A 1 125 ? -7.835 -11.242 0.625 1.00 98.19 125 GLN A N 1
ATOM 988 C CA . GLN A 1 125 ? -8.840 -10.700 1.540 1.00 98.19 125 GLN A CA 1
ATOM 989 C C . GLN A 1 125 ? -9.446 -11.842 2.359 1.00 98.19 125 GLN A C 1
ATOM 991 O O . GLN A 1 125 ? -9.801 -12.871 1.786 1.00 98.19 125 GLN A O 1
ATOM 996 N N . THR A 1 126 ? -9.600 -11.671 3.673 1.00 97.94 126 THR A N 1
ATOM 997 C CA . THR A 1 126 ? -10.193 -12.696 4.548 1.00 97.94 126 THR A CA 1
ATOM 998 C C . THR A 1 126 ? -11.207 -12.116 5.534 1.00 97.94 126 THR A C 1
ATOM 1000 O O . THR A 1 126 ? -11.103 -10.960 5.950 1.00 97.94 126 THR A O 1
ATOM 1003 N N . GLY A 1 127 ? -12.188 -12.939 5.908 1.00 97.12 127 GLY A N 1
ATOM 1004 C CA . GLY A 1 127 ? -13.299 -12.576 6.788 1.00 97.12 127 GLY A CA 1
ATOM 1005 C C . GLY A 1 127 ? -14.521 -12.008 6.059 1.00 97.12 127 GLY A C 1
ATOM 1006 O O . GLY A 1 127 ? -14.519 -11.805 4.841 1.00 97.12 127 GLY A O 1
ATOM 1007 N N . THR A 1 128 ? -15.579 -11.763 6.830 1.00 97.81 128 THR A N 1
ATOM 1008 C CA . THR A 1 128 ? -16.823 -11.135 6.363 1.00 97.81 128 THR A 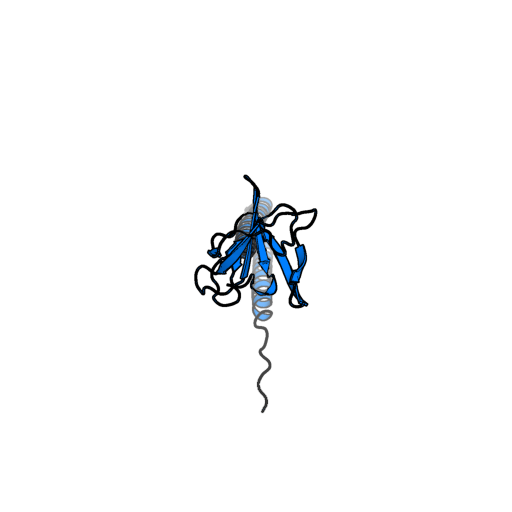CA 1
ATOM 1009 C C . THR A 1 128 ? -16.668 -9.612 6.382 1.00 97.81 128 THR A C 1
ATOM 1011 O O . THR A 1 128 ? -16.141 -9.092 7.365 1.00 97.81 128 THR A O 1
ATOM 1014 N N . PRO A 1 129 ? -17.109 -8.875 5.343 1.00 98.12 129 PRO A N 1
ATOM 1015 C CA . PRO A 1 129 ? -17.098 -7.415 5.378 1.00 98.12 129 PRO A CA 1
ATOM 1016 C C . PRO A 1 129 ? -17.925 -6.877 6.546 1.00 98.12 129 PRO A C 1
ATOM 1018 O O . PRO A 1 129 ? -19.070 -7.287 6.723 1.00 98.12 129 PRO A O 1
ATOM 1021 N N . THR A 1 130 ? -17.361 -5.949 7.316 1.00 98.38 130 THR A N 1
ATOM 1022 C CA . THR A 1 130 ? -18.025 -5.359 8.487 1.00 98.38 130 THR A CA 1
ATOM 1023 C C . THR A 1 130 ? -17.823 -3.848 8.559 1.00 98.38 130 THR A C 1
ATOM 1025 O O . THR A 1 130 ? -16.819 -3.328 8.078 1.00 98.38 130 THR A O 1
ATOM 1028 N N . PHE A 1 131 ? -18.781 -3.140 9.159 1.00 98.19 131 PHE A N 1
ATOM 1029 C CA . PHE A 1 131 ? -18.649 -1.722 9.524 1.00 98.19 131 PHE A CA 1
ATOM 1030 C C . PHE A 1 131 ? -18.024 -1.521 10.904 1.00 98.19 131 PHE A C 1
ATOM 1032 O O . PHE A 1 131 ? -17.723 -0.392 11.288 1.00 98.19 131 PHE A O 1
ATOM 1039 N N . GLU A 1 132 ? -17.869 -2.601 11.665 1.00 97.69 132 GLU A N 1
ATOM 1040 C CA . GLU A 1 132 ? -17.401 -2.559 13.041 1.00 97.69 132 GLU A CA 1
ATOM 1041 C C . GLU A 1 132 ? -16.064 -1.820 13.131 1.00 97.69 132 GLU A C 1
ATOM 1043 O O . GLU A 1 132 ? -15.078 -2.229 12.530 1.00 97.69 132 GLU A O 1
ATOM 1048 N N . HIS A 1 133 ? -16.045 -0.698 13.852 1.00 96.44 133 HIS A N 1
ATOM 1049 C CA . HIS A 1 133 ? -14.848 0.125 14.046 1.00 96.44 133 HIS A CA 1
ATOM 1050 C C . HIS A 1 133 ? -14.134 0.538 12.747 1.00 96.44 133 HIS A C 1
ATOM 1052 O O . HIS A 1 133 ? -12.910 0.663 12.724 1.00 96.44 133 HIS A O 1
ATOM 1058 N N . THR A 1 134 ? -14.886 0.747 11.662 1.00 97.88 134 THR A N 1
ATOM 1059 C CA . THR A 1 134 ? -14.318 1.296 10.427 1.00 97.88 134 THR A CA 1
ATOM 1060 C C . THR A 1 134 ? -13.695 2.672 10.676 1.00 97.88 134 THR A C 1
ATOM 1062 O O . THR A 1 134 ? -14.256 3.496 11.395 1.00 97.88 134 THR A O 1
ATOM 1065 N N . TRP A 1 135 ? -12.531 2.925 10.077 1.00 98.19 135 TRP A N 1
ATOM 1066 C CA . TRP A 1 135 ? -11.888 4.245 10.098 1.00 98.19 135 TRP A CA 1
ATOM 1067 C C . TRP A 1 135 ? -12.295 5.127 8.917 1.00 98.19 135 TRP A C 1
ATOM 1069 O O . TRP A 1 135 ? -12.001 6.320 8.902 1.00 98.19 135 TRP A O 1
ATOM 1079 N N . PHE A 1 136 ? -12.945 4.538 7.913 1.00 97.88 136 PHE A N 1
ATOM 1080 C CA . PHE A 1 136 ? -13.370 5.229 6.707 1.00 97.88 136 PHE A CA 1
ATOM 1081 C C . PHE A 1 136 ? -14.887 5.143 6.600 1.00 97.88 136 PHE A C 1
ATOM 1083 O O . PHE A 1 136 ? -15.447 4.104 6.239 1.00 97.88 136 PHE A O 1
ATOM 1090 N N . ASP A 1 137 ? -15.550 6.250 6.922 1.00 96.50 137 ASP A N 1
ATOM 1091 C CA . ASP A 1 137 ? -17.006 6.319 7.003 1.00 96.50 137 ASP A CA 1
ATOM 1092 C C . ASP A 1 137 ? -17.693 5.851 5.714 1.00 96.50 137 ASP A C 1
ATOM 1094 O O . ASP A 1 137 ? -17.363 6.244 4.589 1.00 96.50 137 ASP A O 1
ATOM 1098 N N . GLY A 1 138 ? -18.680 4.974 5.893 1.00 96.81 138 GLY A N 1
ATOM 1099 C CA . GLY A 1 138 ? -19.429 4.354 4.803 1.00 96.81 138 GLY A CA 1
ATOM 1100 C C . GLY A 1 138 ? -18.734 3.166 4.135 1.00 96.81 138 GLY A C 1
ATOM 1101 O O . GLY A 1 138 ? -19.340 2.557 3.258 1.00 96.81 138 GLY A O 1
ATOM 1102 N N . TYR A 1 139 ? -17.516 2.792 4.538 1.00 98.50 139 TYR A N 1
ATOM 1103 C CA . TYR A 1 139 ? -16.854 1.583 4.045 1.00 98.50 139 TYR A CA 1
ATOM 1104 C C . TYR A 1 139 ? -16.980 0.432 5.036 1.00 98.50 139 TYR A C 1
ATOM 1106 O O . TYR A 1 139 ? -16.691 0.580 6.225 1.00 98.50 139 TYR A O 1
ATOM 1114 N N . THR A 1 140 ? -17.329 -0.741 4.508 1.00 98.69 140 THR A N 1
ATOM 1115 C CA . THR A 1 140 ? -17.039 -2.004 5.197 1.00 98.69 140 THR A CA 1
ATOM 1116 C C . THR A 1 140 ? -15.584 -2.381 4.976 1.00 98.69 140 THR A C 1
ATOM 1118 O O . THR A 1 140 ? -15.006 -2.017 3.949 1.00 98.69 140 THR A O 1
ATOM 1121 N N . TRP A 1 141 ? -15.004 -3.149 5.894 1.00 98.62 141 TRP A N 1
ATOM 1122 C CA . TRP A 1 141 ? -13.647 -3.656 5.754 1.00 98.62 141 TRP A CA 1
ATOM 1123 C C . TRP A 1 141 ? -13.541 -5.161 5.980 1.00 98.62 141 TRP A C 1
ATOM 1125 O O . TRP A 1 141 ? -14.383 -5.786 6.624 1.00 98.62 141 TRP A O 1
ATOM 1135 N N . ARG A 1 142 ? -12.477 -5.735 5.419 1.00 98.25 142 ARG A N 1
ATOM 1136 C CA . ARG A 1 142 ? -11.980 -7.096 5.659 1.00 98.25 142 ARG A CA 1
ATOM 1137 C C . ARG A 1 142 ? -10.475 -7.053 5.863 1.00 98.25 142 ARG A C 1
ATOM 1139 O O . ARG A 1 142 ? -9.821 -6.114 5.411 1.00 98.25 142 ARG A O 1
ATOM 1146 N N . PHE A 1 143 ? -9.909 -8.075 6.491 1.00 98.56 143 PHE A N 1
ATOM 1147 C CA . PHE A 1 143 ? -8.457 -8.173 6.611 1.00 98.56 143 PHE A CA 1
ATOM 1148 C C . PHE A 1 143 ? -7.816 -8.361 5.233 1.00 98.56 143 PHE A C 1
ATOM 1150 O O . PHE A 1 143 ? -8.304 -9.146 4.418 1.00 98.56 143 PHE A O 1
ATOM 1157 N N . ALA A 1 144 ? -6.699 -7.678 4.999 1.00 98.75 144 ALA A N 1
ATOM 1158 C CA . ALA A 1 144 ? -5.803 -7.901 3.875 1.00 98.75 144 ALA A CA 1
ATOM 1159 C C . ALA A 1 144 ? -4.521 -8.575 4.385 1.00 98.75 144 ALA A C 1
ATOM 1161 O O . ALA A 1 144 ? -3.762 -8.023 5.189 1.00 98.75 144 ALA A O 1
ATOM 1162 N N . LEU A 1 145 ? -4.287 -9.797 3.917 1.00 98.88 145 LEU A N 1
ATOM 1163 C CA . LEU A 1 145 ? -3.095 -10.577 4.225 1.00 98.88 145 LEU A CA 1
ATOM 1164 C C . LEU A 1 145 ? -2.162 -10.595 3.018 1.00 98.88 145 LEU A C 1
ATOM 1166 O O . LEU A 1 145 ? -2.620 -10.563 1.879 1.00 98.88 145 LEU A O 1
ATOM 1170 N N . CYS A 1 146 ? -0.858 -10.722 3.244 1.00 98.81 146 CYS A N 1
ATOM 1171 C CA . CYS A 1 146 ? 0.078 -11.033 2.169 1.00 98.81 146 CYS A CA 1
ATOM 1172 C C . CYS A 1 146 ? -0.288 -12.385 1.536 1.00 98.81 146 CYS A C 1
ATOM 1174 O O . CYS A 1 146 ? -0.354 -13.393 2.234 1.00 98.81 146 CYS A O 1
ATOM 1176 N N . ALA A 1 147 ? -0.450 -12.431 0.213 1.00 98.69 147 ALA A N 1
ATOM 1177 C CA . ALA A 1 147 ? -0.813 -13.645 -0.521 1.00 98.69 147 ALA A CA 1
ATOM 1178 C C . ALA A 1 147 ? 0.230 -14.772 -0.413 1.00 98.69 147 ALA A C 1
ATOM 1180 O O . ALA A 1 147 ? -0.081 -15.929 -0.674 1.00 98.69 147 ALA A O 1
ATOM 1181 N N . ARG A 1 148 ? 1.478 -14.436 -0.055 1.00 98.62 148 ARG A N 1
ATOM 1182 C CA . ARG A 1 148 ? 2.575 -15.402 0.082 1.00 98.62 148 ARG A CA 1
ATOM 1183 C C . ARG A 1 148 ? 2.713 -15.925 1.509 1.00 98.62 148 ARG A C 1
ATOM 1185 O O . ARG A 1 148 ? 2.697 -17.130 1.723 1.00 98.62 148 ARG A O 1
ATOM 1192 N N . CYS A 1 149 ? 2.891 -15.031 2.481 1.00 98.69 149 CYS A N 1
ATOM 1193 C CA . CYS A 1 149 ? 3.197 -15.417 3.863 1.00 98.69 149 CYS A CA 1
ATOM 1194 C C . CYS A 1 149 ? 1.999 -15.337 4.816 1.00 98.69 149 CYS A C 1
ATOM 1196 O O . CYS A 1 149 ? 2.148 -15.658 5.988 1.00 98.69 149 CYS A O 1
ATOM 1198 N N . HIS A 1 150 ? 0.830 -14.898 4.340 1.00 98.50 150 HIS A N 1
ATOM 1199 C CA . HIS A 1 150 ? -0.407 -14.740 5.116 1.00 98.50 150 HIS A CA 1
ATOM 1200 C C . HIS A 1 150 ? -0.313 -13.786 6.317 1.00 98.50 150 HIS A C 1
ATOM 1202 O O . HIS A 1 150 ? -1.257 -13.672 7.095 1.00 98.50 150 HIS A O 1
ATOM 1208 N N . THR A 1 151 ? 0.789 -13.044 6.459 1.00 98.56 151 THR A N 1
ATOM 1209 C CA . THR A 1 151 ? 0.904 -11.987 7.465 1.00 98.56 151 THR A CA 1
ATOM 1210 C C . THR A 1 151 ? -0.133 -10.904 7.196 1.00 98.56 151 THR A C 1
ATOM 1212 O O . THR A 1 151 ? -0.314 -10.486 6.051 1.00 98.56 151 THR A O 1
ATOM 1215 N N . HIS A 1 152 ? -0.794 -10.436 8.251 1.00 98.44 152 HIS A N 1
ATOM 1216 C CA . HIS A 1 152 ? -1.688 -9.288 8.182 1.00 98.4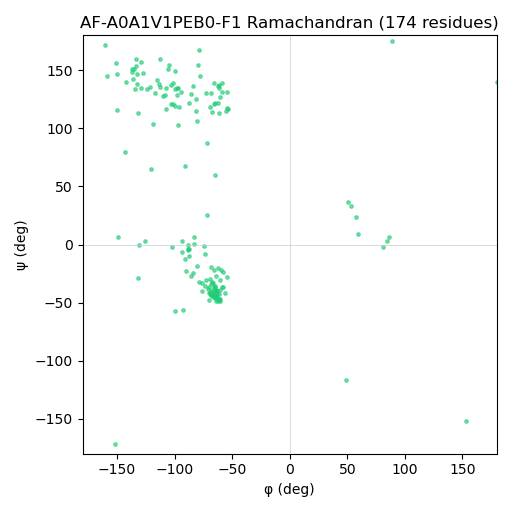4 152 HIS A CA 1
ATOM 1217 C C . HIS A 1 152 ? -0.900 -8.020 7.846 1.00 98.44 152 HIS A C 1
ATOM 1219 O O . HIS A 1 152 ? 0.032 -7.657 8.563 1.00 98.44 152 HIS A O 1
ATOM 1225 N N . ILE A 1 153 ? -1.266 -7.367 6.744 1.00 98.69 153 ILE A N 1
ATOM 1226 C CA . ILE A 1 153 ? -0.570 -6.178 6.232 1.00 98.69 153 ILE A CA 1
ATOM 1227 C C . ILE A 1 153 ? -1.506 -4.983 6.027 1.00 98.69 153 ILE A C 1
ATOM 1229 O O . ILE A 1 153 ? -1.059 -3.933 5.572 1.00 98.69 153 ILE A O 1
ATOM 1233 N N . GLY A 1 154 ? -2.785 -5.116 6.377 1.00 98.69 154 GLY A N 1
ATOM 1234 C CA . GLY A 1 154 ? -3.749 -4.025 6.346 1.00 98.69 154 GLY A CA 1
ATOM 1235 C C . GLY A 1 154 ? -5.179 -4.501 6.147 1.00 98.69 154 GLY A C 1
ATOM 1236 O O . GLY A 1 154 ? -5.533 -5.632 6.468 1.00 98.69 154 GLY A O 1
ATOM 1237 N N . TRP A 1 155 ? -5.996 -3.642 5.553 1.00 98.81 155 TRP A N 1
ATOM 1238 C CA . TRP A 1 155 ? -7.427 -3.856 5.379 1.00 98.81 155 TRP A CA 1
ATOM 1239 C C . TRP A 1 155 ? -7.854 -3.556 3.947 1.00 98.81 155 TRP A C 1
ATOM 1241 O O . TRP A 1 155 ? -7.314 -2.663 3.294 1.00 98.81 155 TRP A O 1
ATOM 1251 N N . PHE A 1 156 ? -8.840 -4.301 3.462 1.00 98.81 156 PHE A N 1
ATOM 1252 C CA . PHE A 1 156 ? -9.540 -4.013 2.217 1.00 98.81 156 PHE A CA 1
ATOM 1253 C C . PHE A 1 156 ? -10.876 -3.355 2.537 1.00 98.81 156 PHE A C 1
ATOM 1255 O O . PHE A 1 156 ? -11.701 -3.962 3.220 1.00 98.81 156 PHE A O 1
ATOM 1262 N N . TYR A 1 157 ? -11.078 -2.144 2.031 1.00 98.75 157 TYR A N 1
ATOM 1263 C CA . TYR A 1 157 ? -12.276 -1.338 2.219 1.00 98.75 157 TYR A CA 1
ATOM 1264 C C . TYR A 1 157 ? -13.144 -1.376 0.967 1.00 98.75 157 TYR A C 1
ATOM 1266 O O . TYR A 1 157 ? -12.641 -1.248 -0.149 1.00 98.75 157 TYR A O 1
ATOM 1274 N N . GLN A 1 158 ? -14.456 -1.512 1.144 1.00 98.31 158 GLN A N 1
ATOM 1275 C CA . GLN A 1 158 ? -15.414 -1.543 0.039 1.00 98.31 158 GLN A CA 1
ATOM 1276 C C . GLN A 1 158 ? -16.717 -0.809 0.389 1.00 98.31 158 GLN A C 1
ATOM 1278 O O . GLN A 1 158 ? -17.236 -0.927 1.506 1.00 98.31 158 GLN A O 1
ATOM 1283 N N . ARG A 1 159 ? -17.235 -0.065 -0.594 1.00 97.56 159 ARG A N 1
ATOM 1284 C CA . ARG A 1 159 ? -18.520 0.644 -0.587 1.00 97.56 159 ARG A CA 1
ATOM 1285 C C . ARG A 1 159 ? -19.058 0.707 -2.015 1.00 97.56 159 ARG A C 1
ATOM 1287 O O . ARG A 1 159 ? -18.447 1.352 -2.865 1.00 97.56 159 ARG A O 1
ATOM 1294 N N . ASP A 1 160 ? -20.197 0.072 -2.272 1.00 94.31 160 ASP A N 1
ATOM 1295 C CA . ASP A 1 160 ? -20.815 -0.002 -3.602 1.00 94.31 160 ASP A CA 1
ATOM 1296 C C . ASP A 1 160 ? -19.803 -0.433 -4.686 1.00 94.31 160 ASP A C 1
ATOM 1298 O O . ASP A 1 160 ? -19.244 -1.528 -4.623 1.00 94.31 160 ASP A O 1
ATOM 1302 N N . HIS A 1 161 ? -19.527 0.438 -5.662 1.00 93.44 161 HIS A N 1
ATOM 1303 C CA . HIS A 1 161 ? -18.558 0.215 -6.740 1.00 93.44 161 HIS A CA 1
ATOM 1304 C C . HIS A 1 161 ? -17.155 0.768 -6.445 1.00 93.44 161 HIS A C 1
ATOM 1306 O O . HIS A 1 161 ? -16.275 0.694 -7.301 1.00 93.44 161 HIS A O 1
ATOM 1312 N N . HIS A 1 162 ? -16.927 1.319 -5.252 1.00 97.56 162 HIS A N 1
ATOM 1313 C CA . HIS A 1 162 ? -15.641 1.863 -4.836 1.00 97.56 162 HIS A CA 1
ATOM 1314 C C . HIS A 1 162 ? -14.964 0.955 -3.808 1.00 97.56 162 HIS A C 1
ATOM 1316 O O . HIS A 1 162 ? -15.580 0.482 -2.851 1.00 97.56 162 HIS A O 1
ATOM 1322 N N . ASN A 1 163 ? -13.672 0.708 -3.994 1.00 98.31 163 ASN A N 1
ATOM 1323 C CA . ASN A 1 163 ? -12.878 -0.097 -3.080 1.00 98.31 163 ASN A CA 1
ATOM 1324 C C . ASN A 1 163 ? -11.415 0.337 -3.098 1.00 98.31 163 ASN A C 1
ATOM 1326 O O . ASN A 1 163 ? -10.950 0.937 -4.065 1.00 98.31 163 ASN A O 1
ATOM 1330 N N . PHE A 1 164 ? -10.715 0.046 -2.008 1.00 98.81 164 PHE A N 1
ATOM 1331 C CA . PHE A 1 164 ? -9.297 0.338 -1.860 1.00 98.81 164 PHE A CA 1
ATOM 1332 C C . PHE A 1 164 ? -8.674 -0.515 -0.754 1.00 98.81 164 PHE A C 1
ATOM 1334 O O . PHE A 1 164 ? -9.361 -1.195 0.008 1.00 98.81 164 PHE A O 1
ATOM 1341 N N . TYR A 1 165 ? -7.352 -0.459 -0.648 1.00 98.88 165 TYR A N 1
ATOM 1342 C CA . TYR A 1 165 ? -6.585 -1.076 0.423 1.00 98.88 165 TYR A CA 1
ATOM 1343 C C . TYR A 1 165 ? -5.998 0.002 1.325 1.00 98.88 165 TYR A C 1
ATOM 1345 O O . TYR A 1 165 ? -5.316 0.896 0.835 1.00 98.88 165 TYR A O 1
ATOM 1353 N N . GLY A 1 166 ? -6.217 -0.108 2.633 1.00 98.75 166 GLY A N 1
ATOM 1354 C CA . GLY A 1 166 ? -5.445 0.615 3.639 1.00 98.75 166 GLY A CA 1
ATOM 1355 C C . GLY A 1 166 ? -4.351 -0.304 4.168 1.00 98.75 166 GLY A C 1
ATOM 1356 O O . GLY A 1 166 ? -4.643 -1.204 4.954 1.00 98.75 166 GLY A O 1
ATOM 1357 N N . LEU A 1 167 ? -3.108 -0.113 3.725 1.00 98.88 167 LEU A N 1
ATOM 1358 C CA . LEU A 1 167 ? -1.980 -0.979 4.081 1.00 98.88 167 LEU A CA 1
ATOM 1359 C C . LEU A 1 167 ? -1.107 -0.347 5.165 1.00 98.88 167 LEU A C 1
ATOM 1361 O O . LEU A 1 167 ? -0.816 0.846 5.118 1.00 98.88 167 LEU A O 1
ATOM 1365 N N . ILE A 1 168 ? -0.662 -1.161 6.123 1.00 98.75 168 ILE A N 1
ATOM 1366 C CA . ILE A 1 168 ? 0.208 -0.738 7.224 1.00 98.75 168 ILE A CA 1
ATOM 1367 C C . ILE A 1 168 ? 1.588 -0.412 6.648 1.00 98.75 168 ILE A C 1
ATOM 1369 O O . ILE A 1 168 ? 2.271 -1.302 6.136 1.00 98.75 168 ILE A O 1
ATOM 1373 N N . ARG A 1 169 ? 2.042 0.839 6.774 1.00 98.25 169 ARG A N 1
ATOM 1374 C CA . ARG A 1 169 ? 3.302 1.305 6.167 1.00 98.25 169 ARG A CA 1
ATOM 1375 C C . ARG A 1 169 ? 4.506 0.467 6.607 1.00 98.25 169 ARG A C 1
ATOM 1377 O O . ARG A 1 169 ? 5.320 0.054 5.788 1.00 98.25 169 ARG A O 1
ATOM 1384 N N . ASN A 1 170 ? 4.569 0.124 7.893 1.00 97.50 170 ASN A N 1
ATOM 1385 C CA . ASN A 1 170 ? 5.652 -0.688 8.456 1.00 97.50 170 ASN A CA 1
ATOM 1386 C C . ASN A 1 170 ? 5.588 -2.175 8.070 1.00 97.50 170 ASN A C 1
ATOM 1388 O O . ASN A 1 170 ? 6.536 -2.907 8.342 1.00 97.50 170 ASN A O 1
ATOM 1392 N N . ALA A 1 171 ? 4.516 -2.633 7.421 1.00 98.31 171 ALA A N 1
ATOM 1393 C CA . ALA A 1 171 ? 4.445 -3.966 6.825 1.00 98.31 171 ALA A CA 1
ATOM 1394 C C . ALA A 1 171 ? 4.968 -3.998 5.375 1.00 98.31 171 ALA A C 1
ATOM 1396 O O . ALA A 1 171 ? 5.070 -5.078 4.783 1.00 98.31 171 ALA A O 1
ATOM 1397 N N . LEU A 1 172 ? 5.320 -2.833 4.817 1.00 98.25 172 LEU A N 1
ATOM 1398 C CA . LEU A 1 172 ? 5.817 -2.657 3.457 1.00 98.25 172 LEU A CA 1
ATOM 1399 C C . LEU A 1 172 ? 7.289 -2.202 3.437 1.00 98.25 172 LEU A C 1
ATOM 1401 O O . LEU A 1 172 ? 7.834 -1.703 4.431 1.00 98.25 172 LEU A O 1
ATOM 1405 N N . THR A 1 173 ? 7.942 -2.425 2.299 1.00 96.94 173 THR A N 1
ATOM 1406 C CA . THR A 1 173 ? 9.317 -2.009 1.985 1.00 96.94 173 THR A CA 1
ATOM 1407 C C . THR A 1 173 ? 9.448 -1.770 0.479 1.00 96.94 173 THR A C 1
ATOM 1409 O O . THR A 1 173 ? 8.793 -2.448 -0.306 1.00 96.94 173 THR A O 1
ATOM 1412 N N . ASP A 1 174 ? 10.270 -0.813 0.069 1.00 93.81 174 ASP A N 1
ATOM 1413 C CA . ASP A 1 174 ? 10.663 -0.556 -1.327 1.00 93.81 174 ASP A CA 1
ATOM 1414 C C . ASP A 1 174 ? 11.887 -1.392 -1.757 1.00 93.81 174 ASP A C 1
ATOM 1416 O O . ASP A 1 174 ? 12.290 -1.386 -2.917 1.00 93.81 174 ASP A O 1
ATOM 1420 N N . ILE A 1 175 ? 12.459 -2.154 -0.823 1.00 84.81 175 ILE A N 1
ATOM 1421 C CA . ILE A 1 175 ? 13.560 -3.092 -1.056 1.00 84.81 175 ILE A CA 1
ATOM 1422 C C . ILE A 1 175 ? 12.995 -4.511 -1.169 1.00 84.81 175 ILE A C 1
ATOM 1424 O O . ILE A 1 175 ? 12.405 -5.007 -0.206 1.00 84.81 175 ILE A O 1
ATOM 1428 N N . SER A 1 176 ? 13.194 -5.154 -2.324 1.00 74.94 176 SER A N 1
ATOM 1429 C CA . SER A 1 176 ? 12.882 -6.574 -2.552 1.00 74.94 176 SER A CA 1
ATOM 1430 C C . SER A 1 176 ? 13.845 -7.499 -1.818 1.00 74.94 176 SER A C 1
ATOM 1432 O O . SER A 1 176 ? 15.068 -7.292 -1.980 1.00 74.94 176 SER A O 1
#